Protein AF-A0A836BW45-F1 (afdb_monomer)

Foldseek 3Di:
DDDDQCDADPQQDGQLLVCLQVLPLVSNLVSVVVVHDLQGQGHQRDGSLLNNQLVQSQSSNLSSLLSPNDQCDAGNVRDTSLNNHPDPSSVVLSVCCNVVPNVSSVVSVVVSVVVVVVVVVVVVVVVVVVVVVVVVVVVVVVVVVVVVVVVVVVVVVVVVVVVVVVVVVVVVVVVVVVVVVVVVVVVVVVVVVVVVVVVVVVVVVVVVVVVVVVVD

Nearest PDB structures (foldseek):
  8glv-assembly1_AH  TM=9.677E-01  e=5.646E-15  Chlamydomonas reinhardtii
  6urq-assembly2_B  TM=8.094E-01  e=8.361E-07  Homo sapiens
  5hry-assembly1_A  TM=8.435E-01  e=2.037E-06  synthetic construct
  5hry-assembly4_G  TM=8.730E-01  e=3.973E-06  synthetic construct
  5y4f-assembly2_B  TM=8.049E-01  e=2.408E-06  Homo sapiens

Radius of gyration: 52.6 Å; Cα contacts (8 Å, |Δi|>4): 188; chains: 1; bounding box: 95×33×154 Å

Mean predicted aligned error: 13.88 Å

pLDDT: mean 86.91, std 10.2, range [39.28, 97.44]

Secondary structure (DSSP, 8-state):
----TT-B-TTS-BHHHHHHHHT-HHHHHHHHHTT--TT---GGG--HHHHHHHHT-HHHHHHHHHTT--SS-B-TTS-BHHHH--SHHHHHHHHHHHHHHHHHHHHHHHHHHHHHHHHHHHHHHHHHHHHHHHHHHHHHHHHHHHHHHHHHHHHHHHHHHHHHHHHHHHHHHHHHHHHHHHHHHHHHHHHHHHHHHHHHHHHHHHHHHHHHHH--

Sequence (216 aa):
MGADVHAATRSGDTALHWACYVGDSGLARLLLEAGANVDAVGELGNRPLHVAASRGHDQCVGLLLTHNAHTAFKNAYGNTALSLATSAKMQGWIKRVAEGGAGERSKLAAELAAVESEAEGKVAERRTKEEAEAKAKEERAAAARKKREEEDAEEDRIEEMERARLRAEEEERRRLEEERLRAEEEARRLAEEEAKRAAAEARRKKREAAKKKAGK

Structure (mmCIF, N/CA/C/O backbone):
data_AF-A0A836BW45-F1
#
_entry.id   AF-A0A836BW45-F1
#
loop_
_atom_site.group_PDB
_atom_site.i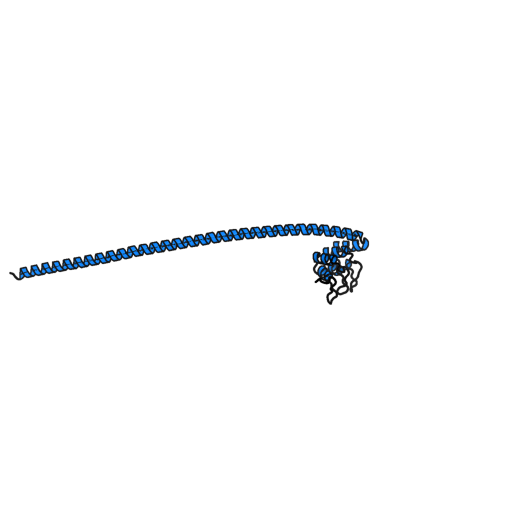d
_atom_site.type_symbol
_atom_site.label_atom_id
_atom_site.label_alt_id
_atom_site.label_comp_id
_atom_site.label_asym_id
_atom_site.label_entity_id
_atom_site.label_seq_id
_atom_site.pdbx_PDB_ins_code
_atom_site.Cartn_x
_atom_site.Cartn_y
_atom_site.Cartn_z
_atom_site.occupancy
_atom_site.B_iso_or_equiv
_atom_site.auth_seq_id
_atom_site.auth_comp_id
_atom_site.auth_asym_id
_atom_site.auth_atom_id
_atom_site.pdbx_PDB_model_num
ATOM 1 N N . MET A 1 1 ? -29.852 15.214 6.234 1.00 39.28 1 MET A N 1
ATOM 2 C CA . MET A 1 1 ? -30.752 14.150 6.728 1.00 39.28 1 MET A CA 1
ATOM 3 C C . MET A 1 1 ? -30.002 13.417 7.824 1.00 39.28 1 MET A C 1
ATOM 5 O O . MET A 1 1 ? -28.914 12.938 7.544 1.00 39.28 1 MET A O 1
ATOM 9 N N . GLY A 1 2 ? -30.498 13.434 9.061 1.00 53.09 2 GLY A N 1
ATOM 10 C CA . GLY A 1 2 ? -29.909 12.644 10.147 1.00 53.09 2 GLY A CA 1
ATOM 11 C C . GLY A 1 2 ? -30.438 11.216 10.071 1.00 53.09 2 GLY A C 1
ATOM 12 O O . GLY A 1 2 ? -31.645 11.036 9.926 1.00 53.09 2 GLY A O 1
ATOM 13 N N . ALA A 1 3 ? -29.551 10.223 10.100 1.00 67.56 3 ALA A N 1
ATOM 14 C CA . ALA A 1 3 ? -29.950 8.827 10.241 1.00 67.56 3 ALA A CA 1
ATOM 15 C C . ALA A 1 3 ? -30.408 8.576 11.686 1.00 67.56 3 ALA A C 1
ATOM 17 O O . ALA A 1 3 ? -29.774 9.061 12.622 1.00 67.56 3 ALA A O 1
ATOM 18 N N . ASP A 1 4 ? -31.503 7.838 11.862 1.00 78.00 4 ASP A N 1
ATOM 19 C CA . ASP A 1 4 ? -31.989 7.454 13.187 1.00 78.00 4 ASP A CA 1
ATOM 20 C C . ASP A 1 4 ? -31.057 6.397 13.799 1.00 78.00 4 ASP A C 1
ATOM 22 O O . ASP A 1 4 ? -30.967 5.266 13.317 1.00 78.00 4 ASP A O 1
ATOM 26 N N . VAL A 1 5 ? -30.356 6.771 14.870 1.00 76.25 5 VAL A N 1
ATOM 27 C CA . VAL A 1 5 ? -29.416 5.907 15.605 1.00 76.25 5 VAL A CA 1
ATOM 28 C C . VAL A 1 5 ? -30.105 4.748 16.330 1.00 76.25 5 VAL A C 1
ATOM 30 O O . VAL A 1 5 ? -29.450 3.779 16.717 1.00 76.25 5 VAL A O 1
ATOM 33 N N . HIS A 1 6 ? -31.426 4.827 16.498 1.00 78.62 6 HIS A N 1
ATOM 34 C CA . HIS A 1 6 ? -32.248 3.791 17.112 1.00 78.62 6 HIS A CA 1
ATOM 35 C C . HIS A 1 6 ? -32.946 2.892 16.092 1.00 78.62 6 HIS A C 1
ATOM 37 O O . HIS A 1 6 ? -33.679 1.988 16.497 1.00 78.62 6 HIS A O 1
ATOM 43 N N . ALA A 1 7 ? -32.705 3.095 14.793 1.00 81.56 7 ALA A N 1
ATOM 44 C CA . ALA A 1 7 ? -33.248 2.227 13.763 1.00 81.56 7 ALA A CA 1
ATOM 45 C C . ALA A 1 7 ? -32.841 0.767 14.027 1.00 81.56 7 ALA A C 1
ATOM 47 O O . ALA A 1 7 ? -31.658 0.441 14.184 1.00 81.56 7 ALA A O 1
ATOM 48 N N . ALA A 1 8 ? -33.844 -0.107 14.081 1.00 84.06 8 ALA A N 1
ATOM 49 C CA . ALA A 1 8 ? -33.683 -1.536 14.296 1.00 84.06 8 ALA A CA 1
ATOM 50 C C . ALA A 1 8 ? -34.036 -2.309 13.020 1.00 84.06 8 ALA A C 1
ATOM 52 O O . ALA A 1 8 ? -34.936 -1.931 12.265 1.00 84.06 8 ALA A O 1
ATOM 53 N N . THR A 1 9 ? -33.329 -3.409 12.777 1.00 81.31 9 THR A N 1
ATOM 54 C CA . THR A 1 9 ? -33.662 -4.364 11.718 1.00 81.31 9 THR A CA 1
ATOM 55 C C . THR A 1 9 ? -34.963 -5.105 12.047 1.00 81.31 9 THR A C 1
ATOM 57 O O . THR A 1 9 ? -35.497 -5.035 13.154 1.00 81.31 9 THR A O 1
ATOM 60 N N . ARG A 1 10 ? -35.468 -5.904 11.098 1.00 77.94 10 ARG A N 1
ATOM 61 C CA . ARG A 1 10 ? -36.642 -6.768 11.319 1.00 77.94 10 ARG A CA 1
ATOM 62 C C . ARG A 1 10 ? -36.440 -7.802 12.442 1.00 77.94 10 ARG A C 1
ATOM 64 O O . ARG A 1 10 ? -37.427 -8.270 12.997 1.00 77.94 10 ARG A O 1
ATOM 71 N N . SER A 1 11 ? -35.190 -8.145 12.764 1.00 78.69 11 SER A N 1
ATOM 72 C CA . SER A 1 11 ? -34.807 -9.010 13.892 1.00 78.69 11 SER A CA 1
ATOM 73 C C . SER A 1 11 ? -34.706 -8.263 15.232 1.00 78.69 11 SER A C 1
ATOM 75 O O . SER A 1 11 ? -34.580 -8.903 16.270 1.00 78.69 11 SER A O 1
ATOM 77 N N . GLY A 1 12 ? -34.801 -6.927 15.227 1.00 84.44 12 GLY A N 1
ATOM 78 C CA . GLY A 1 12 ? -34.666 -6.071 16.410 1.00 84.44 12 GLY A CA 1
ATOM 79 C C . GLY A 1 12 ? -33.252 -5.526 16.635 1.00 84.44 12 GLY A C 1
ATOM 80 O O . GLY A 1 12 ? -33.047 -4.714 17.535 1.00 84.44 12 GLY A O 1
ATOM 81 N N . ASP A 1 13 ? -32.271 -5.921 15.821 1.00 88.12 13 ASP A N 1
ATOM 82 C CA . ASP A 1 13 ? -30.883 -5.496 15.998 1.00 88.12 13 ASP A CA 1
ATOM 83 C C . ASP A 1 13 ? -30.681 -4.050 15.546 1.00 88.12 13 ASP A C 1
ATOM 85 O O . ASP A 1 13 ? -31.025 -3.656 14.433 1.00 88.12 13 ASP A O 1
ATOM 89 N N . THR A 1 14 ? -30.080 -3.248 16.415 1.00 91.88 14 THR A N 1
ATOM 90 C CA . THR A 1 14 ? -29.705 -1.858 16.123 1.00 91.88 14 THR A CA 1
ATOM 91 C C . THR A 1 14 ? -28.305 -1.772 15.518 1.00 91.88 14 THR A C 1
ATOM 93 O O . THR A 1 14 ? -27.524 -2.725 15.579 1.00 91.88 14 THR A O 1
ATOM 96 N N . ALA A 1 15 ? -27.926 -0.599 15.003 1.00 88.81 15 ALA A N 1
ATOM 97 C CA . ALA A 1 15 ? -26.550 -0.341 14.564 1.00 88.81 15 ALA A CA 1
ATOM 98 C C . ALA A 1 15 ? -25.507 -0.685 15.651 1.00 88.81 15 ALA A C 1
ATOM 100 O O . ALA A 1 15 ? -24.429 -1.190 15.341 1.00 88.81 15 ALA A O 1
ATOM 101 N N . LEU A 1 16 ? -25.855 -0.498 16.932 1.00 92.38 16 LEU A N 1
ATOM 102 C CA . LEU A 1 16 ? -24.981 -0.833 18.057 1.00 92.38 16 LEU A CA 1
ATOM 103 C C . LEU A 1 16 ? -24.779 -2.351 18.223 1.00 92.38 16 LEU A C 1
ATOM 105 O O . LEU A 1 16 ? -23.681 -2.779 18.578 1.00 92.38 16 LEU A O 1
ATOM 109 N N . HIS A 1 17 ? -25.786 -3.175 17.911 1.00 92.06 17 HIS A N 1
ATOM 110 C CA . HIS A 1 17 ? -25.625 -4.634 17.877 1.00 92.06 17 HIS A CA 1
ATOM 111 C C . HIS A 1 17 ? -24.628 -5.049 16.798 1.00 92.06 17 HIS A C 1
ATOM 113 O O . HIS A 1 17 ? -23.740 -5.855 17.065 1.00 92.06 17 HIS A O 1
ATOM 119 N N . TRP A 1 18 ? -24.729 -4.459 15.605 1.00 90.00 18 TRP A N 1
ATOM 120 C CA . TRP A 1 18 ? -23.813 -4.733 14.498 1.00 90.00 18 TRP A CA 1
ATOM 121 C C . TRP A 1 18 ? -22.382 -4.284 14.795 1.00 90.00 18 TRP A C 1
ATOM 123 O O . TRP A 1 18 ? -21.450 -5.053 14.562 1.00 90.00 18 TRP A O 1
ATOM 133 N N . ALA A 1 19 ? -22.197 -3.102 15.387 1.00 90.44 19 ALA A N 1
ATOM 134 C CA . ALA A 1 19 ? -20.880 -2.641 15.828 1.00 90.44 19 ALA A CA 1
ATOM 135 C C . ALA A 1 19 ? -20.248 -3.631 16.826 1.00 90.44 19 ALA A C 1
ATOM 137 O O . ALA A 1 19 ? -19.106 -4.058 16.652 1.00 90.44 19 ALA A O 1
ATOM 138 N N . CYS A 1 20 ? -21.033 -4.098 17.803 1.00 92.94 20 CYS A N 1
ATOM 139 C CA . CYS A 1 20 ? -20.608 -5.107 18.775 1.00 92.94 20 CYS A CA 1
ATOM 140 C C . CYS A 1 20 ? -20.425 -6.505 18.172 1.00 92.94 20 CYS A C 1
ATOM 142 O O . CYS A 1 20 ? -19.676 -7.308 18.716 1.00 92.94 20 CYS A O 1
ATOM 144 N N . TYR A 1 21 ? -21.104 -6.827 17.073 1.00 90.81 21 TYR A N 1
ATOM 145 C CA . TYR A 1 21 ? -20.964 -8.098 16.366 1.00 90.81 21 TYR A CA 1
ATOM 146 C C . TYR A 1 21 ? -19.644 -8.168 15.589 1.00 90.81 21 TYR A C 1
ATOM 148 O O . TYR A 1 21 ? -18.952 -9.193 15.604 1.00 90.81 21 TYR A O 1
ATOM 156 N N . VAL A 1 22 ? -19.292 -7.072 14.914 1.00 89.62 22 VAL A N 1
ATOM 157 C CA . VAL A 1 22 ? -18.047 -6.945 14.145 1.00 89.62 22 VAL A CA 1
ATOM 158 C C . VAL A 1 22 ? -16.847 -6.723 15.071 1.00 89.62 22 VAL A C 1
ATOM 160 O O . VAL A 1 22 ? -15.768 -7.233 14.784 1.00 89.62 22 VAL A O 1
ATOM 163 N N . GLY A 1 23 ? -17.050 -6.047 16.205 1.00 88.38 23 GLY A N 1
ATOM 164 C CA . GLY A 1 23 ? -15.983 -5.658 17.133 1.00 88.38 23 GLY A CA 1
ATOM 165 C C . GLY A 1 23 ? -15.409 -4.271 16.848 1.00 88.38 23 GLY A C 1
ATOM 166 O O . GLY A 1 23 ? -14.302 -3.964 17.286 1.00 88.38 23 GLY A O 1
ATOM 167 N N . ASP A 1 24 ? -16.143 -3.437 16.110 1.00 88.19 24 ASP A N 1
ATOM 168 C CA . ASP A 1 24 ? -15.738 -2.069 15.797 1.00 88.19 24 ASP A CA 1
ATOM 169 C C . ASP A 1 24 ? -16.041 -1.146 16.986 1.00 88.19 24 ASP A C 1
ATOM 171 O O . ASP A 1 24 ? -17.142 -0.606 17.133 1.00 88.19 24 ASP A O 1
ATOM 175 N N . SER A 1 25 ? -15.048 -0.987 17.863 1.00 89.31 25 SER A N 1
ATOM 176 C CA . SER A 1 25 ? -15.146 -0.128 19.044 1.00 89.31 25 SER A CA 1
ATOM 177 C C . SER A 1 25 ? -15.273 1.357 18.692 1.00 89.31 25 SER A C 1
ATOM 179 O O . SER A 1 25 ? -15.907 2.096 19.442 1.00 89.31 25 SER A O 1
ATOM 181 N N . GLY A 1 26 ? -14.731 1.797 17.551 1.00 88.50 26 GLY A N 1
ATOM 182 C CA . GLY A 1 26 ? -14.847 3.182 17.092 1.00 88.50 26 GLY A CA 1
ATOM 183 C C . GLY A 1 26 ? -16.279 3.518 16.683 1.00 88.50 26 GLY A C 1
ATOM 184 O O . GLY A 1 26 ? -16.844 4.512 17.143 1.00 88.50 26 GLY A O 1
ATOM 185 N N . LEU A 1 27 ? -16.904 2.642 15.892 1.00 87.88 27 LEU A N 1
ATOM 186 C CA . LEU A 1 27 ? -18.312 2.782 15.526 1.00 87.88 27 LEU A CA 1
ATOM 187 C C . LEU A 1 27 ? -19.230 2.654 16.749 1.00 87.88 27 LEU A C 1
ATOM 189 O O . LEU A 1 27 ? -20.161 3.443 16.897 1.00 87.88 27 LEU A O 1
ATOM 193 N N . ALA A 1 28 ? -18.966 1.699 17.648 1.00 91.50 28 ALA A N 1
ATOM 194 C CA . ALA A 1 28 ? -19.746 1.537 18.875 1.00 91.50 28 ALA A CA 1
ATOM 195 C C . ALA A 1 28 ? -19.704 2.800 19.751 1.00 91.50 28 ALA A C 1
ATOM 197 O O . ALA A 1 28 ? -20.750 3.248 20.219 1.00 91.50 28 ALA A O 1
ATOM 198 N N . ARG A 1 29 ? -18.523 3.410 19.920 1.00 90.88 29 ARG A N 1
ATOM 199 C CA . ARG A 1 29 ? -18.349 4.681 20.636 1.00 90.88 29 ARG A CA 1
ATOM 200 C C . ARG A 1 29 ? -19.155 5.804 19.992 1.00 90.88 29 ARG A C 1
ATOM 202 O O . ARG A 1 29 ? -19.944 6.439 20.682 1.00 90.88 29 ARG A O 1
ATOM 209 N N . LEU A 1 30 ? -19.015 6.004 18.681 1.00 90.12 30 LEU A N 1
ATOM 210 C CA . LEU A 1 30 ? -19.732 7.061 17.962 1.00 90.12 30 LEU A CA 1
ATOM 211 C C . LEU A 1 30 ? -21.251 6.911 18.106 1.00 90.12 30 LEU A C 1
ATOM 213 O O . LEU A 1 30 ? -21.959 7.893 18.315 1.00 90.12 30 LEU A O 1
ATOM 217 N N . LEU A 1 31 ? -21.758 5.677 18.040 1.00 90.69 31 LEU A N 1
ATOM 218 C CA . LEU A 1 31 ? -23.177 5.393 18.246 1.00 90.69 31 LEU A CA 1
ATOM 219 C C . LEU A 1 31 ? -23.620 5.713 19.679 1.00 90.69 31 LEU A C 1
ATOM 221 O O . LEU A 1 31 ? -24.670 6.324 19.867 1.00 90.69 31 LEU A O 1
ATOM 225 N N . LEU A 1 32 ? -22.832 5.331 20.686 1.00 91.44 32 LEU A N 1
ATOM 226 C CA . LEU A 1 32 ? -23.126 5.620 22.093 1.00 91.44 32 LEU A CA 1
ATOM 227 C C . LEU A 1 32 ? -23.082 7.126 22.397 1.00 91.44 32 LEU A C 1
ATOM 229 O O . LEU A 1 32 ? -23.951 7.630 23.106 1.00 91.44 32 LEU A O 1
ATOM 233 N N . GLU A 1 33 ? -22.122 7.855 21.829 1.00 90.31 33 GLU A N 1
ATOM 234 C CA . GLU A 1 33 ? -22.020 9.319 21.922 1.00 90.31 33 GLU A CA 1
ATOM 235 C C . GLU A 1 33 ? -23.181 10.023 21.211 1.00 90.31 33 GLU A C 1
ATOM 237 O O . GLU A 1 33 ? -23.690 11.030 21.700 1.00 90.31 33 GLU A O 1
ATOM 242 N N . ALA A 1 34 ? -23.667 9.452 20.106 1.00 88.81 34 ALA A N 1
ATOM 243 C CA . ALA A 1 34 ? -24.872 9.908 19.418 1.00 88.81 34 ALA A CA 1
ATOM 244 C C . ALA A 1 34 ? -26.177 9.555 20.164 1.00 88.81 34 ALA A C 1
ATOM 246 O O . ALA A 1 34 ? -27.265 9.844 19.668 1.00 88.81 34 ALA A O 1
ATOM 247 N N . GLY A 1 35 ? -26.085 8.947 21.352 1.00 87.75 35 GLY A N 1
ATOM 248 C CA . GLY A 1 35 ? -27.224 8.641 22.213 1.00 87.75 35 GLY A CA 1
ATOM 249 C C . GLY A 1 35 ? -27.893 7.299 21.928 1.00 87.75 35 GLY A C 1
ATOM 250 O O . GLY A 1 35 ? -29.014 7.086 22.384 1.00 87.75 35 GLY A O 1
ATOM 251 N N . ALA A 1 36 ? -27.244 6.383 21.199 1.00 90.50 36 ALA A N 1
ATOM 252 C CA . ALA A 1 36 ? -27.791 5.052 20.960 1.00 90.50 36 ALA A CA 1
ATOM 253 C C . ALA A 1 36 ? -28.131 4.339 22.278 1.00 90.50 36 ALA A C 1
ATOM 255 O O . ALA A 1 36 ? -27.410 4.417 23.274 1.00 90.50 36 ALA A O 1
ATOM 256 N N . ASN A 1 37 ? -29.234 3.590 22.269 1.00 91.81 37 ASN A N 1
ATOM 257 C CA . ASN A 1 37 ? -29.660 2.830 23.436 1.00 91.81 37 ASN A CA 1
ATOM 258 C C . ASN A 1 37 ? -28.685 1.666 23.680 1.00 91.81 37 ASN A C 1
ATOM 260 O O . ASN A 1 37 ? -28.732 0.652 22.978 1.00 91.81 37 ASN A O 1
ATOM 264 N N . VAL A 1 38 ? -27.837 1.816 24.700 1.00 93.44 38 VAL A N 1
ATOM 265 C CA . VAL A 1 38 ? -26.852 0.818 25.155 1.00 93.44 38 VAL A CA 1
ATOM 266 C C . VAL A 1 38 ? -27.490 -0.533 25.502 1.00 93.44 38 VAL A C 1
ATOM 268 O O . VAL A 1 38 ? -26.870 -1.590 25.388 1.00 93.44 38 VAL A O 1
ATOM 271 N N . ASP A 1 39 ? -28.764 -0.488 25.877 1.00 93.06 39 ASP A N 1
ATOM 272 C CA . ASP A 1 39 ? -29.574 -1.588 26.370 1.00 93.06 39 ASP A CA 1
ATOM 273 C C . ASP A 1 39 ? -30.701 -1.958 25.397 1.00 93.06 39 ASP A C 1
ATOM 275 O O . ASP A 1 39 ? -31.734 -2.511 25.793 1.00 93.06 39 ASP A O 1
ATOM 279 N N . ALA A 1 40 ? -30.505 -1.656 24.111 1.00 92.31 40 ALA A N 1
ATOM 280 C CA . ALA A 1 40 ? -31.394 -2.099 23.051 1.00 92.31 40 ALA A CA 1
ATOM 281 C C . ALA A 1 40 ? -31.538 -3.628 23.078 1.00 92.31 40 ALA A C 1
ATOM 283 O O . ALA A 1 40 ? -30.566 -4.355 23.277 1.00 92.31 40 ALA A O 1
ATOM 284 N N . VAL A 1 41 ? -32.763 -4.107 22.882 1.00 92.94 41 VAL A N 1
ATOM 285 C CA . VAL A 1 41 ? -33.069 -5.537 22.829 1.00 92.94 41 VAL A CA 1
ATOM 286 C C . VAL A 1 41 ? -33.122 -5.948 21.364 1.00 92.94 41 VAL A C 1
ATOM 288 O O . VAL A 1 41 ? -34.020 -5.519 20.646 1.00 92.94 41 VAL A O 1
ATOM 291 N N . GLY A 1 42 ? -32.140 -6.734 20.942 1.00 88.88 42 GLY A N 1
ATOM 292 C CA . GLY A 1 42 ? -32.036 -7.316 19.612 1.00 88.88 42 GLY A CA 1
ATOM 293 C C . GLY A 1 42 ? -32.604 -8.727 19.536 1.00 88.88 42 GLY A C 1
ATOM 294 O O . GLY A 1 42 ? -33.450 -9.143 20.342 1.00 88.88 42 GLY A O 1
ATOM 295 N N . GLU A 1 43 ? -32.113 -9.484 18.560 1.00 89.00 43 GLU A N 1
ATOM 296 C CA . GLU A 1 43 ? -32.615 -10.826 18.287 1.00 89.00 43 GLU A CA 1
ATOM 297 C C . GLU A 1 43 ? -32.428 -11.754 19.502 1.00 89.00 43 GLU A C 1
ATOM 299 O O . GLU A 1 43 ? -31.394 -11.737 20.180 1.00 89.00 43 GLU A O 1
ATOM 304 N N . LEU A 1 44 ? -33.435 -12.586 19.797 1.00 88.88 44 LEU A N 1
ATOM 305 C CA . LEU A 1 44 ? -33.414 -13.561 20.904 1.00 88.88 44 LEU A CA 1
ATOM 306 C C . LEU A 1 44 ? -33.203 -12.919 22.289 1.00 88.88 44 LEU A C 1
ATOM 308 O O . LEU A 1 44 ? -32.671 -13.541 23.213 1.00 88.88 44 LEU A O 1
ATOM 312 N N . GLY A 1 45 ? -33.603 -11.655 22.451 1.00 90.38 45 GLY A N 1
ATOM 313 C CA . GLY A 1 45 ? -33.423 -10.924 23.703 1.00 90.38 45 GLY A CA 1
ATOM 314 C C . GLY A 1 45 ? -31.960 -10.594 24.005 1.00 90.38 45 GLY A C 1
ATOM 315 O O . GLY A 1 45 ? -31.633 -10.236 25.140 1.00 90.38 45 GLY A O 1
ATOM 316 N N . ASN A 1 46 ? -31.068 -10.743 23.022 1.00 92.50 46 ASN A N 1
ATOM 317 C CA . ASN A 1 46 ? -29.693 -10.305 23.169 1.00 92.50 46 ASN A CA 1
ATOM 318 C C . ASN A 1 46 ? -29.647 -8.782 23.246 1.00 92.50 46 ASN A C 1
ATOM 320 O O . ASN A 1 46 ? -30.499 -8.071 22.730 1.00 92.50 46 ASN A O 1
ATOM 324 N N . ARG A 1 47 ? -28.632 -8.292 23.940 1.00 94.62 47 ARG A N 1
ATOM 325 C CA . ARG A 1 47 ? -28.316 -6.866 24.052 1.00 94.62 47 ARG A CA 1
ATOM 326 C C . ARG A 1 47 ? -26.919 -6.675 23.481 1.00 94.62 47 ARG A C 1
ATOM 328 O O . ARG A 1 47 ? -26.179 -7.667 23.443 1.00 94.62 47 ARG A O 1
ATOM 335 N N . PRO A 1 48 ? -26.496 -5.451 23.134 1.00 94.62 48 PRO A N 1
ATOM 336 C CA . PRO A 1 48 ? -25.148 -5.211 22.628 1.00 94.62 48 PRO A CA 1
ATOM 337 C C . PRO A 1 48 ? -24.062 -5.836 23.517 1.00 94.62 48 PRO A C 1
ATOM 339 O O . PRO A 1 48 ? -23.125 -6.452 23.012 1.00 94.62 48 PRO A O 1
ATOM 342 N N . LEU A 1 49 ? -24.256 -5.804 24.844 1.00 95.06 49 LEU A N 1
ATOM 343 C CA . LEU A 1 49 ? -23.334 -6.402 25.813 1.00 95.06 49 LEU A CA 1
ATOM 344 C C . LEU A 1 49 ? -23.246 -7.934 25.708 1.00 95.06 49 LEU A C 1
ATOM 346 O O . LEU A 1 49 ? -22.156 -8.483 25.829 1.00 95.06 49 LEU A O 1
ATOM 350 N N . HIS A 1 50 ? -24.355 -8.632 25.433 1.00 95.31 50 HIS A N 1
ATOM 351 C CA . HIS A 1 50 ? -24.348 -10.082 25.191 1.00 95.31 50 HIS A CA 1
ATOM 352 C C . HIS A 1 50 ? -23.569 -10.428 23.919 1.00 95.31 50 HIS A C 1
ATOM 354 O O . HIS A 1 50 ? -22.753 -11.351 23.921 1.00 95.31 50 HIS A O 1
ATOM 360 N N . VAL A 1 51 ? -23.804 -9.665 22.845 1.00 93.31 51 VAL A N 1
ATOM 361 C CA . VAL A 1 51 ? -23.152 -9.872 21.547 1.00 93.31 51 VAL A CA 1
ATOM 362 C C . VAL A 1 51 ? -21.645 -9.661 21.675 1.00 93.31 51 VAL A C 1
ATOM 364 O O . VAL A 1 51 ? -20.878 -10.566 21.343 1.00 93.31 51 VAL A O 1
ATOM 367 N N . ALA A 1 52 ? -21.224 -8.523 22.235 1.00 94.12 52 ALA A N 1
ATOM 368 C CA . ALA A 1 52 ? -19.813 -8.208 22.447 1.00 94.12 52 ALA A CA 1
ATOM 369 C C . ALA A 1 52 ? -19.124 -9.244 23.351 1.00 94.12 52 ALA A C 1
ATOM 371 O O . ALA A 1 52 ? -18.010 -9.677 23.049 1.00 94.12 52 ALA A O 1
ATOM 372 N N . ALA A 1 53 ? -19.804 -9.690 24.417 1.00 94.06 53 ALA A N 1
ATOM 373 C CA . ALA A 1 53 ? -19.249 -10.667 25.345 1.00 94.06 53 ALA A CA 1
ATOM 374 C C . ALA A 1 53 ? -19.031 -12.040 24.699 1.00 94.06 53 ALA A C 1
ATOM 376 O O . ALA A 1 53 ? -17.929 -12.581 24.777 1.00 94.06 53 ALA A O 1
ATOM 377 N N . SER A 1 54 ? -20.042 -12.551 23.987 1.00 93.44 54 SER A N 1
ATOM 378 C CA . SER A 1 54 ? -19.979 -13.854 23.306 1.00 93.44 54 SER A CA 1
ATOM 379 C C . SER A 1 54 ? -18.887 -13.941 22.239 1.00 93.44 54 SER A C 1
ATOM 381 O O . SER A 1 54 ? -18.376 -15.021 21.953 1.00 93.44 54 SER A O 1
ATOM 383 N N . ARG A 1 55 ? -18.519 -12.798 21.650 1.00 91.69 55 ARG A N 1
ATOM 384 C CA . ARG A 1 55 ? -17.516 -12.701 20.585 1.00 91.69 55 ARG A CA 1
ATOM 385 C C . ARG A 1 55 ? -16.117 -12.359 21.078 1.00 91.69 55 ARG A C 1
ATOM 387 O O . ARG A 1 55 ? -15.182 -12.407 20.287 1.00 91.69 55 ARG A O 1
ATOM 394 N N . GLY A 1 56 ? -15.957 -12.048 22.364 1.00 90.81 56 GLY A N 1
ATOM 395 C CA . GLY A 1 56 ? -14.660 -11.688 22.937 1.00 90.81 56 GLY A CA 1
ATOM 396 C C . GLY A 1 56 ? -14.173 -10.287 22.579 1.00 90.81 56 GLY A C 1
ATOM 397 O O . GLY A 1 56 ? -12.975 -10.023 22.629 1.00 90.81 56 GLY A O 1
ATOM 398 N N . HIS A 1 57 ? -15.082 -9.377 22.230 1.00 92.25 57 HIS A N 1
ATOM 399 C CA . HIS A 1 57 ? -14.724 -8.005 21.878 1.00 92.25 57 HIS A CA 1
ATOM 400 C C . HIS A 1 57 ? -14.565 -7.155 23.136 1.00 92.25 57 HIS A C 1
ATOM 402 O O . HIS A 1 57 ? -15.449 -6.373 23.488 1.00 92.25 57 HIS A O 1
ATOM 408 N N . ASP A 1 58 ? -13.427 -7.319 23.818 1.00 90.75 58 ASP A N 1
ATOM 409 C CA . ASP A 1 58 ? -13.121 -6.664 25.096 1.00 90.75 58 ASP A CA 1
ATOM 410 C C . ASP A 1 58 ? -13.377 -5.147 25.044 1.00 90.75 58 ASP A C 1
ATOM 412 O O . ASP A 1 58 ? -14.081 -4.618 25.899 1.00 90.75 58 ASP A O 1
ATOM 416 N N . GLN A 1 59 ? -12.871 -4.446 24.022 1.00 90.19 59 GLN A N 1
ATOM 417 C CA . GLN A 1 59 ? -13.027 -2.988 23.887 1.00 90.19 59 GLN A CA 1
ATOM 418 C C . GLN A 1 59 ? -14.500 -2.567 23.786 1.00 90.19 59 GLN A C 1
ATOM 420 O O . GLN A 1 59 ? -14.924 -1.633 24.461 1.00 90.19 59 GLN A O 1
ATOM 425 N N . CYS A 1 60 ? -15.305 -3.299 23.008 1.00 92.62 60 CYS A N 1
ATOM 426 C CA . CYS A 1 60 ? -16.743 -3.046 22.907 1.00 92.62 60 CYS A CA 1
ATOM 427 C C . CYS A 1 60 ? -17.448 -3.295 24.247 1.00 92.62 60 CYS A C 1
ATOM 429 O O . CYS A 1 60 ? -18.279 -2.490 24.655 1.00 92.62 60 CYS A O 1
ATOM 431 N N . VAL A 1 61 ? -17.096 -4.367 24.968 1.00 94.19 61 VAL A N 1
ATOM 432 C CA . VAL A 1 61 ? -17.640 -4.617 26.314 1.00 94.19 61 VAL A CA 1
ATOM 433 C C . VAL A 1 61 ? -17.273 -3.486 27.267 1.00 94.19 61 VAL A C 1
ATOM 435 O O . VAL A 1 61 ? -18.139 -2.993 27.984 1.00 94.19 61 VAL A O 1
A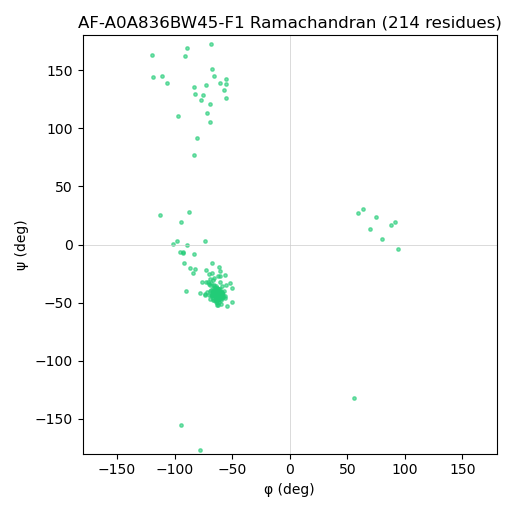TOM 438 N N . GLY A 1 62 ? -16.018 -3.042 27.245 1.00 92.38 62 GLY A N 1
ATOM 439 C CA . GLY A 1 62 ? -15.554 -1.909 28.029 1.00 92.38 62 GLY A CA 1
ATOM 440 C C . GLY A 1 62 ? -16.393 -0.654 27.784 1.00 92.38 62 GLY A C 1
ATOM 441 O O . GLY A 1 62 ? -16.940 -0.099 28.732 1.00 92.38 62 GLY A O 1
ATOM 442 N N . LEU A 1 63 ? -16.559 -0.265 26.517 1.00 93.00 63 LEU A N 1
ATOM 443 C CA . LEU A 1 63 ? -17.357 0.898 26.113 1.00 93.00 63 LEU A CA 1
ATOM 444 C C . LEU A 1 63 ? -18.824 0.792 26.536 1.00 93.00 63 LEU A C 1
ATOM 446 O O . LEU A 1 63 ? -19.406 1.736 27.058 1.00 93.00 63 LEU A O 1
ATOM 450 N N . LEU A 1 64 ? -19.445 -0.368 26.350 1.00 94.19 64 LEU A N 1
ATOM 451 C CA . LEU A 1 64 ? -20.829 -0.560 26.773 1.00 94.19 64 LEU A CA 1
ATOM 452 C C . LEU A 1 64 ? -20.964 -0.399 28.293 1.00 94.19 64 LEU A C 1
ATOM 454 O O . LEU A 1 64 ? -21.868 0.285 28.772 1.00 94.19 64 LEU A O 1
ATOM 458 N N . LEU A 1 65 ? -20.043 -0.983 29.063 1.00 93.31 65 LEU A N 1
ATOM 459 C CA . LEU A 1 65 ? -20.045 -0.875 30.521 1.00 93.31 65 LEU A CA 1
ATOM 460 C C . LEU A 1 65 ? -19.832 0.566 31.003 1.00 93.31 65 LEU A C 1
ATOM 462 O O . LEU A 1 65 ? -20.47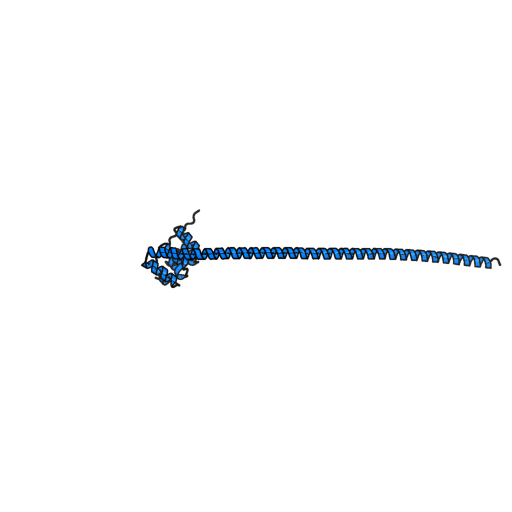7 0.971 31.971 1.00 93.31 65 LEU A O 1
ATOM 466 N N . THR A 1 66 ? -18.968 1.350 30.351 1.00 92.81 66 THR A N 1
ATOM 467 C CA . THR A 1 66 ? -18.754 2.765 30.706 1.00 92.81 66 THR A CA 1
ATOM 468 C C . THR A 1 66 ? -19.968 3.630 30.379 1.00 92.81 66 THR A C 1
ATOM 470 O O . THR A 1 66 ? -20.256 4.561 31.126 1.00 92.81 66 THR A O 1
ATOM 473 N N . HIS A 1 67 ? -20.741 3.265 29.353 1.00 92.62 67 HIS A N 1
ATOM 474 C CA . HIS A 1 67 ? -22.020 3.886 28.992 1.00 92.62 67 HIS A CA 1
ATOM 475 C C . HIS A 1 67 ? -23.233 3.279 29.725 1.00 92.62 67 HIS A C 1
ATOM 477 O O . HIS A 1 67 ? -24.359 3.337 29.238 1.00 92.62 67 HIS A O 1
ATOM 483 N N . ASN A 1 68 ? -23.022 2.732 30.926 1.00 90.69 68 ASN A N 1
ATOM 484 C CA . ASN A 1 68 ? -24.066 2.208 31.812 1.00 90.69 68 ASN A CA 1
ATOM 485 C C . ASN A 1 68 ? -24.862 1.007 31.258 1.00 90.69 68 ASN A C 1
ATOM 487 O O . ASN A 1 68 ? -26.018 0.824 31.642 1.00 90.69 68 ASN A O 1
ATOM 491 N N . ALA A 1 69 ? -24.257 0.149 30.430 1.00 91.50 69 ALA A N 1
ATOM 492 C CA . ALA A 1 69 ? -24.880 -1.122 30.060 1.00 91.50 69 ALA A CA 1
ATOM 493 C C . ALA A 1 69 ? -25.203 -1.970 31.296 1.00 91.50 69 ALA A C 1
ATOM 495 O O . ALA A 1 69 ? -24.355 -2.192 32.170 1.00 91.50 69 ALA A O 1
ATOM 496 N N . HIS A 1 70 ? -26.415 -2.512 31.342 1.00 91.19 70 HIS A N 1
ATOM 497 C CA . HIS A 1 70 ? -26.822 -3.397 32.424 1.00 91.19 70 HIS A CA 1
ATOM 498 C C . HIS A 1 70 ? -26.224 -4.800 32.254 1.00 91.19 70 HIS A C 1
ATOM 500 O O . HIS A 1 70 ? -26.436 -5.494 31.260 1.00 91.19 70 HIS A O 1
ATOM 506 N N . THR A 1 71 ? -25.518 -5.259 33.283 1.00 91.19 71 THR A N 1
ATOM 507 C CA . THR A 1 71 ? -24.790 -6.539 33.282 1.00 91.19 71 THR A CA 1
ATOM 508 C C . THR A 1 71 ? -25.641 -7.740 33.696 1.00 91.19 71 THR A C 1
ATOM 510 O O . THR A 1 71 ? -25.289 -8.882 33.398 1.00 91.19 71 THR A O 1
ATOM 513 N N . ALA A 1 72 ? -26.756 -7.492 34.388 1.00 91.19 72 ALA A N 1
ATOM 514 C CA . ALA A 1 72 ? -27.583 -8.523 35.013 1.00 91.19 72 ALA A CA 1
ATOM 515 C C . ALA A 1 72 ? -28.730 -9.037 34.128 1.00 91.19 72 ALA A C 1
ATOM 517 O O . ALA A 1 72 ? -29.413 -9.991 34.507 1.00 91.19 72 ALA A O 1
ATOM 518 N N . PHE A 1 73 ? -28.971 -8.417 32.968 1.00 91.88 73 PHE A N 1
ATOM 519 C CA . PHE A 1 73 ? -30.026 -8.876 32.072 1.00 91.88 73 PHE A CA 1
ATOM 520 C C . PHE A 1 73 ? -29.711 -10.254 31.503 1.00 91.88 73 PHE A C 1
ATOM 522 O O . PHE A 1 73 ? -28.557 -10.587 31.242 1.00 91.88 73 PHE A O 1
ATOM 529 N N . LYS A 1 74 ? -30.771 -11.039 31.312 1.00 94.00 74 LYS A N 1
ATOM 530 C CA . LYS A 1 74 ? -30.719 -12.355 30.685 1.00 94.00 74 LYS A CA 1
ATOM 531 C C . LYS A 1 74 ? -31.322 -12.269 29.291 1.00 94.00 74 LYS A C 1
ATOM 533 O O . LYS A 1 74 ? -32.345 -11.606 29.114 1.00 94.00 74 LYS A O 1
ATOM 538 N N . ASN A 1 75 ? -30.705 -12.944 28.329 1.00 92.81 75 ASN A N 1
ATOM 539 C CA . ASN A 1 75 ? -31.306 -13.158 27.014 1.00 92.81 75 ASN A CA 1
ATOM 540 C C . ASN A 1 75 ? -32.366 -14.280 27.056 1.00 92.81 75 ASN A C 1
ATOM 542 O O . ASN A 1 75 ? -32.634 -14.856 28.115 1.00 92.81 75 ASN A O 1
ATOM 546 N N . ALA A 1 76 ? -32.958 -14.626 25.907 1.00 92.31 76 ALA A N 1
ATOM 547 C CA . ALA A 1 76 ? -33.981 -15.676 25.816 1.00 92.31 76 ALA A CA 1
ATOM 548 C C . ALA A 1 76 ? -33.487 -17.072 26.248 1.00 92.31 76 ALA A C 1
ATOM 550 O O . ALA A 1 76 ? -34.296 -17.926 26.600 1.00 92.31 76 ALA A O 1
ATOM 551 N N . TYR A 1 77 ? -32.170 -17.296 26.271 1.00 90.88 77 TYR A N 1
ATOM 552 C CA . TYR A 1 77 ? -31.549 -18.538 26.740 1.00 90.88 77 TYR A CA 1
ATOM 553 C C . TYR A 1 77 ? -31.246 -18.535 28.246 1.00 90.88 77 TYR A C 1
ATOM 555 O O . TYR A 1 77 ? -30.714 -19.509 28.767 1.00 90.88 77 TYR A O 1
ATOM 563 N N . GLY A 1 78 ? -31.556 -17.447 28.958 1.00 92.62 78 GLY A N 1
ATOM 564 C CA . GLY A 1 78 ? -31.245 -17.295 30.379 1.00 92.62 78 GLY A CA 1
ATOM 565 C C . GLY A 1 78 ? -29.794 -16.894 30.669 1.00 92.62 78 GLY A C 1
ATOM 566 O O . GLY A 1 78 ? -29.423 -16.786 31.840 1.00 92.62 78 GLY A O 1
ATOM 567 N N . ASN A 1 79 ? -28.995 -16.639 29.631 1.00 93.50 79 ASN A N 1
ATOM 568 C CA . ASN A 1 79 ? -27.589 -16.274 29.746 1.00 93.50 79 ASN A CA 1
ATOM 569 C C . ASN A 1 79 ? -27.447 -14.774 30.011 1.00 93.50 79 ASN A C 1
ATOM 571 O O . ASN A 1 79 ? -28.095 -13.962 29.353 1.00 93.50 79 ASN A O 1
ATOM 575 N N . THR A 1 80 ? -26.577 -14.415 30.953 1.00 94.56 80 THR A N 1
ATOM 576 C CA . THR A 1 80 ? -26.122 -13.033 31.162 1.00 94.56 80 THR A CA 1
ATOM 577 C C . THR A 1 80 ? -24.871 -12.761 30.336 1.00 94.56 80 THR A C 1
ATOM 579 O O . THR A 1 80 ? -24.158 -13.691 29.949 1.00 94.56 80 THR A O 1
ATOM 582 N N . ALA A 1 81 ? -24.527 -11.491 30.122 1.00 91.12 81 ALA A N 1
ATOM 583 C CA . ALA A 1 81 ? -23.272 -11.137 29.457 1.00 91.12 81 ALA A CA 1
ATOM 584 C C . ALA A 1 81 ? -22.040 -11.756 30.146 1.00 91.12 81 ALA A C 1
ATOM 586 O O . ALA A 1 81 ? -21.120 -12.198 29.466 1.00 91.12 81 ALA A O 1
ATOM 587 N N . LEU A 1 82 ? -22.053 -11.875 31.482 1.00 93.19 82 LEU A N 1
ATOM 588 C CA . LEU A 1 82 ? -20.978 -12.531 32.231 1.00 93.19 82 LEU A CA 1
ATOM 589 C C . LEU A 1 82 ? -20.839 -14.018 31.874 1.00 93.19 82 LEU A C 1
ATOM 591 O O . LEU A 1 82 ? -19.722 -14.503 31.733 1.00 93.19 82 LEU A O 1
ATOM 595 N N . SER A 1 83 ? -21.954 -14.736 31.704 1.00 93.62 83 SER A N 1
ATOM 596 C CA . SER A 1 83 ? -21.928 -16.158 31.321 1.00 93.62 83 SER A CA 1
ATOM 597 C C . SER A 1 83 ? -21.403 -16.396 29.903 1.00 93.62 83 SER A C 1
ATOM 599 O O . SER A 1 83 ? -20.889 -17.470 29.612 1.00 93.62 83 SER A O 1
ATOM 601 N N . LEU A 1 84 ? -21.512 -15.387 29.033 1.00 92.31 84 LEU A N 1
ATOM 602 C CA . LEU A 1 84 ? -21.033 -15.429 27.651 1.00 92.31 84 LEU A CA 1
ATOM 603 C C . LEU A 1 84 ? -19.606 -14.885 27.500 1.00 92.31 84 LEU A C 1
ATOM 605 O O . LEU A 1 84 ? -19.050 -14.953 26.409 1.00 92.31 84 LEU A O 1
ATOM 609 N N . ALA A 1 85 ? -19.021 -14.328 28.561 1.00 92.88 85 ALA A N 1
ATOM 610 C CA . ALA A 1 85 ? -17.724 -13.673 28.499 1.00 92.88 85 ALA A CA 1
ATOM 611 C C . ALA A 1 85 ? -16.594 -14.682 28.257 1.00 92.88 85 ALA A C 1
ATOM 613 O O . ALA A 1 85 ? -16.353 -15.581 29.068 1.00 92.88 85 ALA A O 1
ATOM 614 N N . THR A 1 86 ? -15.862 -14.490 27.161 1.00 91.69 86 THR A N 1
ATOM 615 C CA . THR A 1 86 ? -14.815 -15.420 26.710 1.00 91.69 86 THR A CA 1
ATOM 616 C C . THR A 1 86 ? -13.471 -15.232 27.417 1.00 91.69 86 THR A C 1
ATOM 618 O O . THR A 1 86 ? -12.660 -16.156 27.435 1.00 91.69 86 THR A O 1
ATOM 621 N N . SER A 1 87 ? -13.218 -14.057 28.007 1.00 89.19 87 SER A N 1
ATOM 622 C CA . SER A 1 87 ? -11.929 -13.701 28.613 1.00 89.19 87 SER A CA 1
ATOM 623 C C . SER A 1 87 ? -12.052 -13.401 30.113 1.00 89.19 87 SER A C 1
ATOM 625 O O . SER A 1 87 ? -13.022 -12.795 30.574 1.00 89.19 87 SER A O 1
ATOM 627 N N . ALA A 1 88 ? -11.033 -13.779 30.895 1.00 88.00 88 ALA A N 1
ATOM 628 C CA . ALA A 1 88 ? -10.969 -13.471 32.331 1.00 88.00 88 ALA A CA 1
ATOM 629 C C . ALA A 1 88 ? -10.969 -11.954 32.595 1.00 88.00 88 ALA A C 1
ATOM 631 O O . ALA A 1 88 ? -11.527 -11.477 33.584 1.00 88.00 88 ALA A O 1
ATOM 632 N N . LYS A 1 89 ? -10.380 -11.187 31.671 1.00 89.00 89 LYS A N 1
ATOM 633 C CA . LYS A 1 89 ? -10.368 -9.724 31.690 1.00 89.00 89 LYS A CA 1
ATOM 634 C C . LYS A 1 89 ? -11.786 -9.159 31.599 1.00 89.00 89 LYS A C 1
ATOM 636 O O . LYS A 1 89 ? -12.193 -8.384 32.461 1.00 89.00 89 LYS A O 1
ATOM 641 N N . MET A 1 90 ? -12.554 -9.604 30.608 1.00 89.50 90 MET A N 1
ATOM 642 C CA . MET A 1 90 ? -13.946 -9.208 30.415 1.00 89.50 90 MET A CA 1
ATOM 643 C C . MET A 1 90 ? -14.826 -9.603 31.604 1.00 89.50 90 MET A C 1
ATOM 645 O O . MET A 1 90 ? -15.617 -8.792 32.083 1.00 89.50 90 MET A O 1
ATOM 649 N N . GLN A 1 91 ? -14.657 -10.821 32.124 1.00 91.56 91 GLN A N 1
ATOM 650 C CA . GLN A 1 91 ? -15.365 -11.276 33.323 1.00 91.56 91 GLN A CA 1
ATOM 651 C C . GLN A 1 91 ? -15.069 -10.370 34.524 1.00 91.56 91 GLN A C 1
ATOM 653 O O . GLN A 1 91 ? -15.990 -9.957 35.230 1.00 91.56 91 GLN A O 1
ATOM 658 N N . GLY A 1 92 ? -13.797 -10.006 34.718 1.00 91.19 92 GLY A N 1
ATOM 659 C CA . GLY A 1 92 ? -13.379 -9.061 35.748 1.00 91.19 92 GLY A CA 1
ATOM 660 C C . GLY A 1 92 ? -14.039 -7.694 35.583 1.00 91.19 92 GLY A C 1
ATOM 661 O O . GLY A 1 92 ? -14.541 -7.132 36.550 1.00 91.19 92 GLY A O 1
ATOM 662 N N . TRP A 1 93 ? -14.102 -7.167 34.361 1.00 91.50 93 TRP A N 1
ATOM 663 C CA . TRP A 1 93 ? -14.747 -5.885 34.069 1.00 91.50 93 TRP A CA 1
ATOM 664 C C . TRP A 1 93 ? -16.248 -5.895 34.356 1.00 91.50 93 TRP A C 1
ATOM 666 O O . TRP A 1 93 ? -16.733 -5.036 35.091 1.00 91.50 93 TRP A O 1
ATOM 676 N N . ILE A 1 94 ? -16.968 -6.895 33.845 1.00 91.19 94 ILE A N 1
ATOM 677 C CA . ILE A 1 94 ? -18.413 -7.035 34.056 1.00 91.19 94 ILE A CA 1
ATOM 678 C C . ILE A 1 94 ? -18.722 -7.188 35.551 1.00 91.19 94 ILE A C 1
ATOM 680 O O . ILE A 1 94 ? -19.643 -6.542 36.051 1.00 91.19 94 ILE A O 1
ATOM 684 N N . LYS A 1 95 ? -17.935 -7.990 36.282 1.00 91.31 95 LYS A N 1
ATOM 685 C CA . LYS A 1 95 ? -18.113 -8.201 37.724 1.00 91.31 95 LYS A CA 1
ATOM 686 C C . LYS A 1 95 ? -17.831 -6.934 38.535 1.00 91.31 95 LYS A C 1
ATOM 688 O O . LYS A 1 95 ? -18.671 -6.541 39.340 1.00 91.31 95 LYS A O 1
ATOM 693 N N . ARG A 1 96 ? -16.708 -6.251 38.275 1.00 90.81 96 ARG A N 1
ATOM 694 C CA . ARG A 1 96 ? -16.370 -4.973 38.929 1.00 90.81 96 ARG A CA 1
ATOM 695 C C . ARG A 1 96 ? -17.472 -3.938 38.728 1.00 90.81 96 ARG A C 1
ATOM 697 O O . ARG A 1 96 ? -17.892 -3.305 39.686 1.00 90.81 96 ARG A O 1
ATOM 704 N N . VAL A 1 97 ? -17.976 -3.787 37.504 1.00 90.69 97 VAL A N 1
ATOM 705 C CA . VAL A 1 97 ? -19.038 -2.812 37.206 1.00 90.69 97 VAL A CA 1
ATOM 706 C C . VAL A 1 97 ? -20.375 -3.213 37.834 1.00 90.69 97 VAL A C 1
ATOM 708 O O . VAL A 1 97 ? -21.112 -2.338 38.290 1.00 90.69 97 VAL A O 1
ATOM 711 N N . ALA A 1 98 ? -20.676 -4.514 37.910 1.00 87.44 98 ALA A N 1
ATOM 712 C CA . ALA A 1 98 ? -21.868 -5.015 38.592 1.00 87.44 98 ALA A CA 1
ATOM 713 C C . ALA A 1 98 ? -21.847 -4.735 40.108 1.00 87.44 98 ALA A C 1
ATOM 715 O O . ALA A 1 98 ? -22.886 -4.406 40.673 1.00 87.44 98 ALA A O 1
ATOM 716 N N . GLU A 1 99 ? -20.683 -4.840 40.756 1.00 86.38 99 GLU A N 1
ATOM 717 C CA . GLU A 1 99 ? -20.527 -4.686 42.212 1.00 86.38 99 GLU A CA 1
ATOM 718 C C . GLU A 1 99 ? -20.239 -3.236 42.642 1.00 86.38 99 GLU A C 1
ATOM 720 O O . GLU A 1 99 ? -20.759 -2.763 43.649 1.00 86.38 99 GLU A O 1
ATOM 725 N N . GLY A 1 100 ? -19.411 -2.516 41.882 1.00 80.38 100 GLY A N 1
ATOM 726 C CA . GLY A 1 100 ? -18.893 -1.189 42.233 1.00 80.38 100 GLY A CA 1
ATOM 727 C C . GLY A 1 100 ? -19.585 -0.013 41.538 1.00 80.38 100 GLY A C 1
ATOM 728 O O . GLY A 1 100 ? -19.214 1.145 41.758 1.00 80.38 100 GLY A O 1
ATOM 729 N N . GLY A 1 101 ? -20.590 -0.280 40.700 1.00 80.88 101 GLY A N 1
ATOM 730 C CA . GLY A 1 101 ? -21.460 0.741 40.122 1.00 80.88 101 GLY A CA 1
ATOM 731 C C . GLY A 1 101 ? -20.705 1.842 39.364 1.00 80.88 101 GLY A C 1
ATOM 732 O O . GLY A 1 101 ? -19.855 1.569 38.519 1.00 80.88 101 GLY 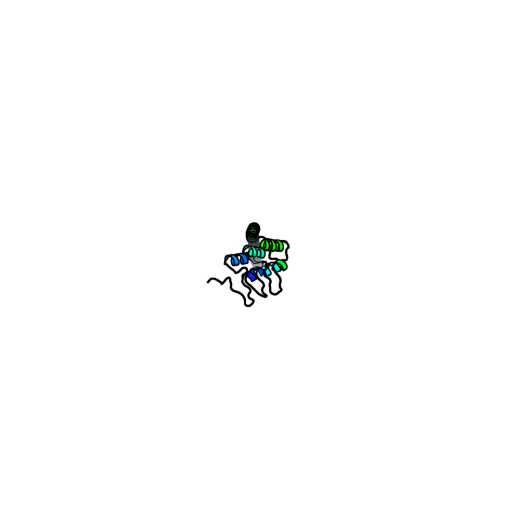A O 1
ATOM 733 N N . ALA A 1 102 ? -21.043 3.109 39.632 1.00 80.69 102 ALA A N 1
ATOM 734 C CA . ALA A 1 102 ? -20.520 4.261 38.887 1.00 80.69 102 ALA A CA 1
ATOM 735 C C . ALA A 1 102 ? -19.010 4.496 39.073 1.00 80.69 102 ALA A C 1
ATOM 737 O O . ALA A 1 102 ? -18.347 4.965 38.148 1.00 80.69 102 ALA A O 1
ATOM 738 N N . GLY A 1 103 ? -18.457 4.148 40.240 1.00 85.56 103 GLY A N 1
ATOM 739 C CA . GLY A 1 103 ? -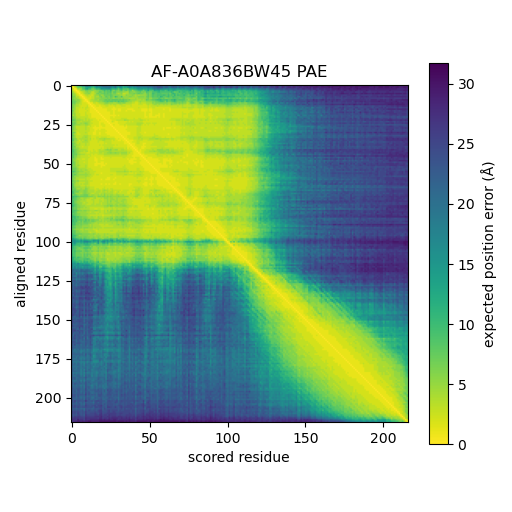17.033 4.335 40.530 1.00 85.56 103 GLY A CA 1
ATOM 740 C C . GLY A 1 103 ? -16.144 3.436 39.672 1.00 85.56 103 GLY A C 1
ATOM 741 O O . GLY A 1 103 ? -15.159 3.899 39.101 1.00 85.56 103 GLY A O 1
ATOM 742 N N . GLU A 1 104 ? -16.526 2.167 39.517 1.00 88.69 104 GLU A N 1
ATOM 743 C CA . GLU A 1 104 ? -15.798 1.224 38.659 1.00 88.69 104 GLU A CA 1
ATOM 744 C C . GLU A 1 104 ? -15.965 1.546 37.170 1.00 88.69 104 GLU A C 1
ATOM 746 O O . GLU A 1 104 ? -15.014 1.382 36.409 1.00 88.69 104 GLU A O 1
ATOM 751 N N . ARG A 1 105 ? -17.117 2.095 36.750 1.00 88.06 105 ARG A N 1
ATOM 752 C CA . ARG A 1 105 ? -17.302 2.583 35.370 1.0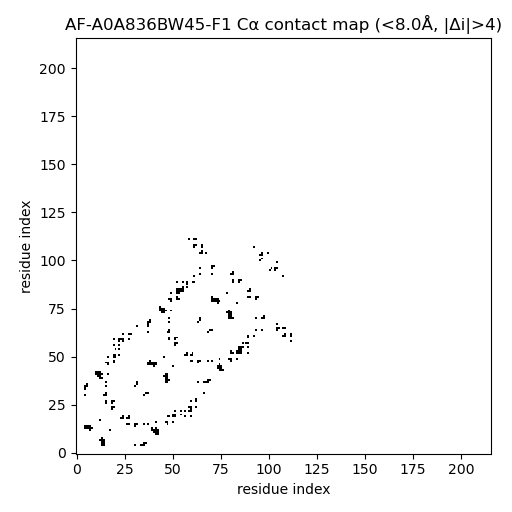0 88.06 105 ARG A CA 1
ATOM 753 C C . ARG A 1 105 ? -16.324 3.702 35.015 1.00 88.06 105 ARG A C 1
ATOM 755 O O . ARG A 1 105 ? -15.736 3.668 33.941 1.00 88.06 105 ARG A O 1
ATOM 762 N N . SER A 1 106 ? -16.108 4.654 35.923 1.00 87.62 106 SER A N 1
ATOM 763 C CA . SER A 1 106 ? -15.152 5.750 35.707 1.00 87.62 106 SER A CA 1
ATOM 764 C C . SER A 1 106 ? -13.707 5.244 35.589 1.00 87.62 106 SER A C 1
ATOM 766 O O . SER A 1 106 ? -12.980 5.633 34.677 1.00 87.62 106 SER A O 1
ATOM 768 N N . LYS A 1 107 ? -13.305 4.295 36.447 1.00 88.81 107 LYS A N 1
ATOM 769 C CA . LYS A 1 107 ? -11.980 3.655 36.359 1.00 88.81 107 LYS A CA 1
ATOM 770 C C . LYS A 1 107 ? -11.798 2.902 35.045 1.00 88.81 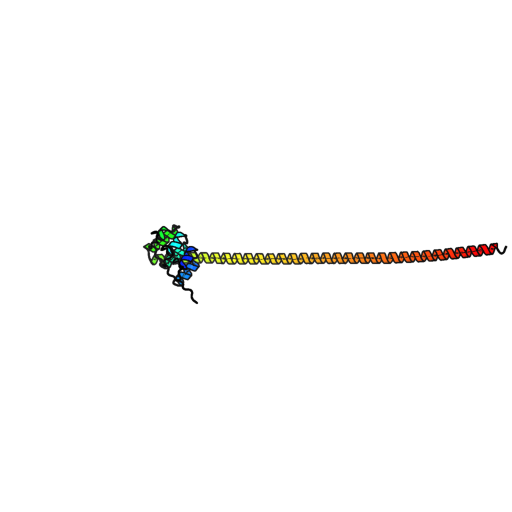107 LYS A C 1
ATOM 772 O O . LYS A 1 107 ? -10.769 3.052 34.397 1.00 88.81 107 LYS A O 1
ATOM 777 N N . LEU A 1 108 ? -12.809 2.136 34.632 1.00 88.12 108 LEU A N 1
ATOM 778 C CA . LEU A 1 108 ? -12.782 1.409 33.367 1.00 88.12 108 LEU A CA 1
ATOM 779 C C . LEU A 1 108 ? -12.684 2.365 32.168 1.00 88.12 108 LEU A C 1
ATOM 781 O O . LEU A 1 108 ? -11.940 2.088 31.236 1.00 88.12 108 LEU A O 1
ATOM 785 N N . ALA A 1 109 ? -13.369 3.512 32.208 1.00 86.69 109 ALA A N 1
ATOM 786 C CA . ALA A 1 109 ? -13.254 4.534 31.169 1.00 86.69 109 ALA A CA 1
ATOM 787 C C . ALA A 1 109 ? -11.824 5.085 31.059 1.00 86.69 109 ALA A C 1
ATOM 789 O O . ALA A 1 109 ? -11.312 5.235 29.951 1.00 86.69 109 ALA A O 1
ATOM 790 N N . ALA A 1 110 ? -11.155 5.319 32.192 1.00 85.81 110 ALA A N 1
ATOM 791 C CA . ALA A 1 110 ? -9.754 5.734 32.207 1.00 85.81 110 ALA A CA 1
ATOM 792 C C . ALA A 1 110 ? -8.807 4.632 31.689 1.00 85.81 110 ALA A C 1
ATOM 794 O O . ALA A 1 110 ? -7.903 4.925 30.908 1.00 85.81 110 ALA A O 1
ATOM 795 N N . GLU A 1 111 ? -9.035 3.368 32.075 1.00 86.06 111 GLU A N 1
ATOM 796 C CA . GLU A 1 111 ? -8.279 2.207 31.574 1.00 86.06 111 GLU A CA 1
ATOM 797 C C . GLU A 1 111 ? -8.396 2.081 30.041 1.00 86.06 111 GLU A C 1
ATOM 799 O O . GLU A 1 111 ? -7.397 1.850 29.364 1.00 86.06 111 GLU A O 1
ATOM 804 N N . LEU A 1 112 ? -9.596 2.261 29.477 1.00 84.56 112 LEU A N 1
ATOM 805 C CA . LEU A 1 112 ? -9.83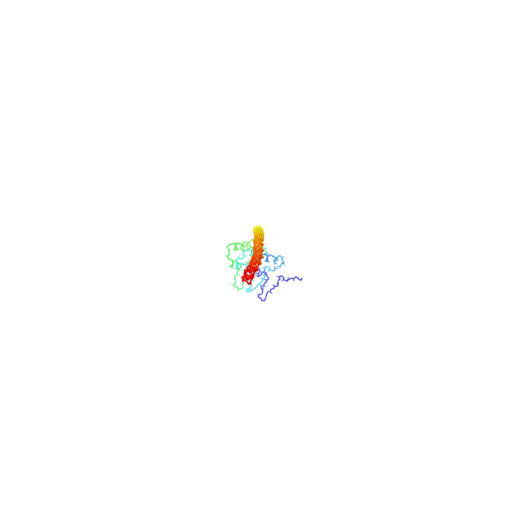3 2.175 28.030 1.00 84.56 112 LEU A CA 1
ATOM 806 C C . LEU A 1 112 ? -9.206 3.346 27.266 1.00 84.56 112 LEU A C 1
ATOM 808 O O . LEU A 1 112 ? -8.551 3.120 26.251 1.00 84.56 112 LEU A O 1
ATOM 812 N N . ALA A 1 113 ? -9.342 4.571 27.780 1.00 82.12 113 ALA A N 1
ATOM 813 C CA . ALA A 1 113 ? -8.760 5.762 27.161 1.00 82.12 113 ALA A CA 1
ATOM 814 C C . ALA A 1 113 ? -7.225 5.676 27.070 1.00 82.12 113 ALA A C 1
ATOM 816 O O . ALA A 1 113 ? -6.633 6.066 26.063 1.00 82.12 113 ALA A O 1
ATOM 817 N N . ALA A 1 114 ? -6.572 5.111 28.092 1.00 80.56 114 ALA A N 1
ATOM 818 C CA . ALA A 1 114 ? -5.135 4.855 28.059 1.00 80.56 114 ALA A CA 1
ATOM 819 C C . ALA A 1 114 ? -4.753 3.868 26.939 1.00 80.56 114 ALA A C 1
ATOM 821 O O . ALA A 1 114 ? -3.845 4.148 26.157 1.00 80.56 114 ALA A O 1
ATOM 822 N N . VAL A 1 115 ? -5.483 2.753 26.806 1.00 76.12 115 VAL A N 1
ATOM 823 C CA . VAL A 1 115 ? -5.221 1.737 25.767 1.00 76.12 115 VAL A CA 1
ATOM 824 C C . VAL A 1 115 ? -5.419 2.298 24.354 1.00 76.12 115 VAL A C 1
ATOM 826 O O . VAL A 1 115 ? -4.657 1.960 23.449 1.00 76.12 115 VAL A O 1
ATOM 829 N N . GLU A 1 116 ? -6.409 3.167 24.153 1.00 70.56 116 GLU A N 1
ATOM 830 C CA . GLU A 1 116 ? -6.650 3.820 22.862 1.00 70.56 116 GLU A CA 1
ATOM 831 C C . GLU A 1 116 ? -5.530 4.796 22.492 1.00 70.56 116 GLU A C 1
ATOM 833 O O . GLU A 1 116 ? -5.021 4.726 21.374 1.00 70.56 116 GLU A O 1
ATOM 838 N N . SER A 1 117 ? -5.058 5.618 23.437 1.00 65.06 117 SER A N 1
ATOM 839 C CA . SER A 1 117 ? -3.925 6.526 23.193 1.00 65.06 117 SER A CA 1
ATOM 840 C C . SER A 1 117 ? -2.646 5.780 22.779 1.00 65.06 117 SER A C 1
ATOM 842 O O . SER A 1 117 ? -1.903 6.219 21.897 1.00 65.06 117 SER A O 1
ATOM 844 N N . GLU A 1 118 ? -2.414 4.594 23.349 1.00 67.38 118 GLU A N 1
ATOM 845 C CA . GLU A 1 118 ? -1.283 3.738 22.986 1.00 67.38 118 GLU A CA 1
ATOM 846 C C . GLU A 1 118 ? -1.458 3.071 21.612 1.00 67.38 118 GLU A C 1
ATOM 848 O O . GLU A 1 118 ? -0.475 2.814 20.908 1.00 67.38 118 GLU A O 1
ATOM 853 N N . ALA A 1 119 ? -2.695 2.761 21.220 1.00 60.31 119 ALA A N 1
ATOM 854 C CA . ALA A 1 119 ? -3.016 2.177 19.922 1.00 60.31 119 ALA A CA 1
ATOM 855 C C . ALA A 1 119 ? -2.908 3.212 18.790 1.00 60.31 119 ALA A C 1
ATOM 857 O O . ALA A 1 119 ? -2.318 2.916 17.749 1.00 60.31 119 ALA A O 1
ATOM 858 N N . GLU A 1 120 ? -3.401 4.432 19.003 1.00 57.31 120 GLU A N 1
ATOM 859 C CA . GLU A 1 120 ? -3.314 5.537 18.041 1.00 57.31 120 GLU A CA 1
ATOM 860 C C . GLU A 1 120 ? -1.862 5.941 17.765 1.00 57.31 120 GLU A C 1
ATOM 862 O O . GLU A 1 120 ? -1.486 6.108 16.602 1.00 57.31 120 GLU A O 1
ATOM 867 N N . GLY A 1 121 ? -1.013 5.989 18.799 1.00 59.56 121 GLY A N 1
ATOM 868 C CA . GLY A 1 121 ? 0.422 6.241 18.634 1.00 59.56 121 GLY A CA 1
ATOM 869 C C . GLY A 1 121 ? 1.108 5.202 17.738 1.00 59.56 121 GLY A C 1
ATOM 870 O O . GLY A 1 121 ? 1.848 5.556 16.820 1.00 59.56 121 GLY A O 1
ATOM 871 N N . LYS A 1 122 ? 0.792 3.914 17.929 1.00 60.31 122 LYS A N 1
ATOM 872 C CA . LYS A 1 122 ? 1.351 2.815 17.120 1.00 60.31 122 LYS A CA 1
ATOM 873 C C . LYS A 1 122 ? 0.831 2.810 15.682 1.00 60.31 122 LYS A C 1
ATOM 875 O O . LYS A 1 122 ? 1.566 2.430 14.772 1.00 60.31 122 LYS A O 1
ATOM 880 N N . VAL A 1 123 ? -0.424 3.200 15.453 1.00 60.72 123 VAL A N 1
ATOM 881 C CA . VAL A 1 123 ? -0.998 3.304 14.099 1.00 60.72 123 VAL A CA 1
ATOM 882 C C . VAL A 1 123 ? -0.410 4.498 13.349 1.00 60.72 123 VAL A C 1
ATOM 884 O O . VAL A 1 123 ? -0.077 4.358 12.175 1.00 60.72 123 VAL A O 1
ATOM 887 N N . ALA A 1 124 ? -0.226 5.642 14.012 1.00 59.53 124 ALA A N 1
ATOM 888 C CA . ALA A 1 124 ? 0.425 6.806 13.418 1.00 59.53 124 ALA A CA 1
ATOM 889 C C . ALA A 1 124 ? 1.885 6.507 13.034 1.00 59.53 124 ALA A C 1
ATOM 891 O O . ALA A 1 124 ? 2.298 6.819 11.921 1.00 59.53 124 ALA A O 1
ATOM 892 N N . GLU A 1 125 ? 2.643 5.831 13.902 1.00 59.66 125 GLU A N 1
ATOM 893 C CA . GLU A 1 125 ? 4.023 5.412 13.618 1.00 59.66 125 GLU A CA 1
ATOM 894 C C . GLU A 1 125 ? 4.105 4.401 12.461 1.00 59.66 125 GLU A C 1
ATOM 896 O O . GLU A 1 125 ? 4.973 4.501 11.594 1.00 59.66 125 GLU A O 1
ATOM 901 N N . ARG A 1 126 ? 3.174 3.440 12.396 1.00 64.31 126 ARG A N 1
ATOM 902 C CA . ARG A 1 126 ? 3.097 2.500 11.266 1.00 64.31 126 ARG A CA 1
ATOM 903 C C . ARG A 1 126 ? 2.749 3.202 9.958 1.00 64.31 126 ARG A C 1
ATOM 905 O O . ARG A 1 126 ? 3.388 2.909 8.955 1.00 64.31 126 ARG A O 1
ATOM 912 N N . ARG A 1 127 ? 1.804 4.148 9.970 1.00 68.19 127 ARG A N 1
ATOM 913 C CA . ARG A 1 127 ? 1.424 4.924 8.778 1.00 68.19 127 ARG A CA 1
ATOM 914 C C . ARG A 1 127 ? 2.581 5.760 8.249 1.00 68.19 127 ARG A C 1
ATOM 916 O O . ARG A 1 127 ? 2.869 5.689 7.063 1.00 68.19 127 ARG A O 1
ATOM 923 N N . THR A 1 128 ? 3.295 6.481 9.112 1.00 74.75 128 THR A N 1
ATOM 924 C CA . THR A 1 128 ? 4.445 7.287 8.666 1.00 74.75 128 THR A CA 1
ATOM 925 C C . THR A 1 128 ? 5.583 6.417 8.141 1.00 74.75 128 THR A C 1
ATOM 927 O O . THR A 1 128 ? 6.235 6.783 7.164 1.00 74.75 128 THR A O 1
ATOM 930 N N . LYS A 1 129 ? 5.800 5.240 8.739 1.00 71.69 129 LYS A N 1
ATOM 931 C CA . LYS A 1 129 ? 6.780 4.270 8.247 1.00 71.69 129 LYS A CA 1
ATOM 932 C C . LYS A 1 129 ? 6.387 3.689 6.884 1.00 71.69 129 LYS A C 1
ATOM 934 O O . LYS A 1 129 ? 7.228 3.650 5.991 1.00 71.69 129 LYS A O 1
ATOM 939 N N . GLU A 1 130 ? 5.132 3.280 6.706 1.00 66.25 130 GLU A N 1
ATOM 940 C CA . GLU A 1 130 ? 4.619 2.753 5.433 1.00 66.25 130 GLU A CA 1
ATOM 941 C C . GLU A 1 130 ? 4.640 3.815 4.324 1.00 66.25 130 GLU A C 1
ATOM 943 O O . GLU A 1 130 ? 5.061 3.526 3.204 1.00 66.25 130 GLU A O 1
ATOM 948 N N . GLU A 1 131 ? 4.269 5.061 4.631 1.00 70.56 131 GLU A N 1
ATOM 949 C CA . GLU A 1 131 ? 4.342 6.190 3.695 1.00 70.56 131 GLU A CA 1
ATOM 950 C C . GLU A 1 131 ? 5.792 6.517 3.300 1.00 70.56 131 GLU A C 1
ATOM 952 O O . GLU A 1 131 ? 6.082 6.744 2.121 1.00 70.56 131 GLU A O 1
ATOM 957 N N . ALA A 1 132 ? 6.729 6.489 4.255 1.00 70.69 132 ALA A N 1
ATOM 958 C CA . ALA A 1 132 ? 8.149 6.701 3.981 1.00 70.69 132 ALA A CA 1
ATOM 959 C C . ALA A 1 132 ? 8.753 5.573 3.125 1.00 70.69 132 ALA A C 1
ATOM 961 O O . ALA A 1 132 ? 9.506 5.842 2.185 1.00 70.69 132 ALA A O 1
ATOM 962 N N . GLU A 1 133 ? 8.406 4.314 3.407 1.00 76.00 133 GLU A N 1
ATOM 963 C CA . GLU A 1 133 ? 8.840 3.159 2.614 1.00 76.00 133 GLU A CA 1
ATOM 964 C C . GLU A 1 133 ? 8.247 3.182 1.195 1.00 76.00 133 GLU A C 1
ATOM 966 O O . GLU A 1 133 ? 8.961 2.902 0.226 1.00 76.00 133 GLU A O 1
ATOM 971 N N . ALA A 1 134 ? 6.976 3.573 1.045 1.00 74.62 134 ALA A N 1
ATOM 972 C CA . ALA A 1 134 ? 6.328 3.729 -0.256 1.00 74.62 134 ALA A CA 1
ATOM 973 C C . ALA A 1 134 ? 7.010 4.815 -1.101 1.00 74.62 134 ALA A C 1
ATOM 975 O O . ALA A 1 134 ? 7.375 4.555 -2.251 1.00 74.62 134 ALA A O 1
ATOM 976 N N . LYS A 1 135 ? 7.278 5.985 -0.508 1.00 79.88 135 LYS A N 1
ATOM 977 C CA . LYS A 1 135 ? 7.979 7.085 -1.180 1.00 79.88 135 LYS A CA 1
ATOM 978 C C . LYS A 1 135 ? 9.398 6.690 -1.600 1.00 79.88 135 LYS A C 1
ATOM 980 O O . LYS A 1 135 ? 9.798 6.931 -2.736 1.00 79.88 135 LYS A O 1
ATOM 985 N N . ALA A 1 136 ? 10.142 6.004 -0.730 1.00 78.81 136 ALA A N 1
ATOM 986 C CA . ALA A 1 136 ? 11.486 5.526 -1.057 1.00 78.81 136 ALA A CA 1
ATOM 987 C C . ALA A 1 136 ? 11.483 4.484 -2.192 1.00 78.81 136 ALA A C 1
ATOM 989 O O . ALA A 1 136 ? 12.401 4.445 -3.017 1.00 78.81 136 ALA A O 1
ATOM 990 N N . LYS A 1 137 ? 10.459 3.623 -2.255 1.00 79.81 137 LYS A N 1
ATOM 991 C CA . LYS A 1 137 ? 10.300 2.644 -3.337 1.00 79.81 137 LYS A CA 1
ATOM 992 C C . LYS A 1 137 ? 9.963 3.320 -4.666 1.00 79.81 137 LYS A C 1
ATOM 994 O O . LYS A 1 137 ? 10.502 2.911 -5.694 1.00 79.81 137 LYS A O 1
ATOM 999 N N . GLU A 1 138 ? 9.117 4.346 -4.644 1.00 80.00 138 GLU A N 1
ATOM 1000 C CA . GLU A 1 138 ? 8.771 5.143 -5.821 1.00 80.00 138 GLU A CA 1
ATOM 1001 C C . GLU A 1 138 ? 9.988 5.897 -6.372 1.00 80.00 138 GLU A C 1
ATOM 1003 O O . GLU A 1 138 ? 10.285 5.780 -7.559 1.00 80.00 138 GLU A O 1
ATOM 1008 N N . GLU A 1 139 ? 10.762 6.572 -5.518 1.00 78.06 139 GLU A N 1
ATOM 1009 C CA . GLU A 1 139 ? 11.982 7.283 -5.928 1.00 78.06 139 GLU A CA 1
ATOM 1010 C C . GLU A 1 139 ? 13.027 6.332 -6.535 1.00 78.06 139 GLU A C 1
ATOM 1012 O O . GLU A 1 139 ? 13.622 6.631 -7.573 1.00 78.06 139 GLU A O 1
ATOM 1017 N N . ARG A 1 140 ? 13.214 5.139 -5.951 1.00 77.00 140 ARG A N 1
ATOM 1018 C CA . ARG A 1 140 ? 14.095 4.101 -6.520 1.00 77.00 140 ARG A CA 1
ATOM 1019 C C . ARG A 1 140 ? 13.588 3.584 -7.864 1.00 77.00 140 ARG A C 1
ATOM 1021 O O . ARG A 1 140 ? 14.392 3.353 -8.765 1.00 77.00 140 ARG A O 1
ATOM 1028 N N . ALA A 1 141 ? 12.276 3.400 -8.010 1.00 79.25 141 ALA A N 1
ATOM 1029 C CA . ALA A 1 141 ? 11.679 2.980 -9.273 1.00 79.25 141 ALA A CA 1
ATOM 1030 C C . ALA A 1 141 ? 11.822 4.066 -10.353 1.00 79.25 141 ALA A C 1
ATOM 1032 O O . ALA A 1 141 ? 12.147 3.742 -11.494 1.00 79.25 141 ALA A O 1
ATOM 1033 N N . ALA A 1 142 ? 11.646 5.340 -9.994 1.00 81.69 142 ALA A N 1
ATOM 1034 C CA . ALA A 1 142 ? 11.853 6.473 -10.890 1.00 81.69 142 ALA A CA 1
ATOM 1035 C C . ALA A 1 142 ? 13.322 6.587 -11.330 1.00 81.69 142 ALA A C 1
ATOM 1037 O O . ALA A 1 142 ? 13.595 6.723 -12.522 1.00 81.69 142 ALA A O 1
ATOM 1038 N N . ALA A 1 143 ? 14.273 6.435 -10.402 1.00 81.06 143 ALA A N 1
ATOM 1039 C CA . ALA A 1 143 ? 15.701 6.425 -10.720 1.00 81.06 143 ALA A CA 1
ATOM 1040 C C . ALA A 1 143 ? 16.082 5.261 -11.653 1.00 81.06 143 ALA A C 1
ATOM 1042 O O . ALA A 1 143 ? 16.841 5.449 -12.601 1.00 81.06 143 ALA A O 1
ATOM 1043 N N . ALA A 1 144 ? 15.521 4.068 -11.428 1.00 80.06 144 ALA A N 1
ATOM 1044 C CA . ALA A 1 144 ? 15.757 2.910 -12.288 1.00 80.06 144 ALA A CA 1
ATOM 1045 C C . ALA A 1 144 ? 15.165 3.083 -13.696 1.00 80.06 144 ALA A C 1
ATOM 1047 O O . ALA A 1 144 ? 15.791 2.661 -14.664 1.00 80.06 144 ALA A O 1
ATOM 1048 N N . ARG A 1 145 ? 13.984 3.709 -13.823 1.00 83.62 145 ARG A N 1
ATOM 1049 C CA . ARG A 1 145 ? 13.382 4.031 -15.129 1.00 83.62 145 ARG A CA 1
ATOM 1050 C C . ARG A 1 145 ? 14.242 5.011 -15.909 1.00 83.62 145 ARG A C 1
ATOM 1052 O O . ARG A 1 145 ? 14.590 4.713 -17.040 1.00 83.62 145 ARG A O 1
ATOM 1059 N N . LYS A 1 146 ? 14.664 6.103 -15.268 1.00 87.00 146 LYS A N 1
ATOM 1060 C CA . LYS A 1 146 ? 15.528 7.099 -15.905 1.00 87.00 146 LYS A CA 1
ATOM 1061 C C . LYS A 1 146 ? 16.851 6.492 -16.388 1.00 87.00 146 LYS A C 1
ATOM 1063 O O . LYS A 1 146 ? 17.278 6.781 -17.494 1.00 87.00 146 LYS A O 1
ATOM 1068 N N . LYS A 1 147 ? 17.470 5.610 -15.590 1.00 86.00 147 LYS A N 1
ATOM 1069 C CA . LYS A 1 147 ? 18.703 4.917 -15.997 1.00 86.00 147 LYS A CA 1
ATOM 1070 C C . LYS A 1 147 ? 18.491 4.027 -17.225 1.00 86.00 147 LYS A C 1
ATOM 1072 O O . LYS A 1 147 ? 19.332 4.029 -18.107 1.00 86.00 147 LYS A O 1
ATOM 1077 N N . ARG A 1 148 ? 17.373 3.294 -17.284 1.00 80.88 148 ARG A N 1
ATOM 1078 C CA . ARG A 1 148 ? 17.029 2.468 -18.454 1.00 80.88 148 ARG A CA 1
ATOM 1079 C C . ARG A 1 148 ? 16.770 3.317 -19.693 1.00 80.88 148 ARG A C 1
ATOM 1081 O O . ARG A 1 148 ? 17.293 3.001 -20.741 1.00 80.88 148 ARG A O 1
ATOM 1088 N N . GLU A 1 149 ? 16.038 4.421 -19.555 1.00 86.44 149 GLU A N 1
ATOM 1089 C CA . GLU A 1 149 ? 15.802 5.355 -20.665 1.00 86.44 149 GLU A CA 1
ATOM 1090 C C . GLU A 1 149 ? 17.109 5.965 -21.198 1.00 86.44 149 GLU A C 1
ATOM 1092 O O . GLU A 1 149 ? 17.254 6.151 -22.403 1.00 86.44 149 GLU A O 1
ATOM 1097 N N . GLU A 1 150 ? 18.069 6.274 -20.319 1.00 86.31 150 GLU A N 1
ATOM 1098 C CA . GLU A 1 150 ? 19.398 6.749 -20.721 1.00 86.31 150 GLU A CA 1
ATOM 1099 C C . GLU A 1 150 ? 20.210 5.658 -21.442 1.00 86.31 150 GLU A C 1
ATOM 1101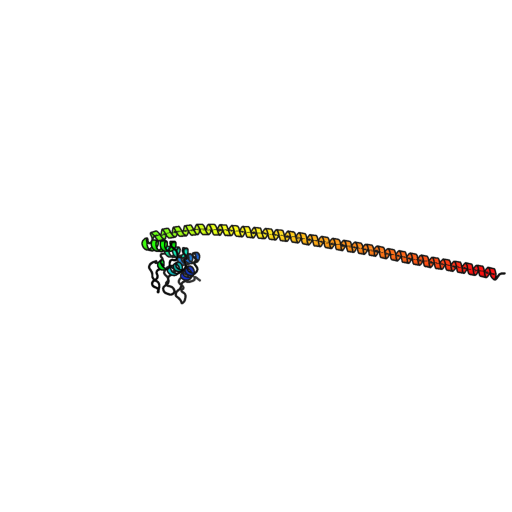 O O . GLU A 1 150 ? 20.843 5.967 -22.449 1.00 86.31 150 GLU A O 1
ATOM 1106 N N . GLU A 1 151 ? 20.159 4.407 -20.965 1.00 87.12 151 GLU A N 1
ATOM 1107 C CA . GLU A 1 151 ? 20.809 3.244 -21.595 1.00 87.12 151 GLU A CA 1
ATOM 1108 C C . GLU A 1 151 ? 20.207 2.942 -22.980 1.00 87.12 151 GLU A C 1
ATOM 1110 O O . GLU A 1 151 ? 20.949 2.872 -23.958 1.00 87.12 151 GLU A O 1
ATOM 1115 N N . ASP A 1 152 ? 18.876 2.870 -23.090 1.00 88.00 152 ASP A N 1
ATOM 1116 C CA . ASP A 1 152 ? 18.160 2.632 -24.352 1.00 88.00 152 ASP A CA 1
ATOM 1117 C C . ASP A 1 152 ? 18.483 3.739 -25.383 1.00 88.00 152 ASP A C 1
ATOM 1119 O O . ASP A 1 152 ? 18.751 3.475 -26.555 1.00 88.00 152 ASP A O 1
ATOM 1123 N N . ALA A 1 153 ? 18.545 5.002 -24.941 1.00 90.69 153 ALA A N 1
ATOM 1124 C CA . ALA A 1 153 ? 18.894 6.132 -25.804 1.00 90.69 153 ALA A CA 1
ATOM 1125 C C . ALA A 1 153 ? 20.382 6.182 -26.199 1.00 90.69 153 ALA A C 1
ATOM 1127 O O . ALA A 1 153 ? 20.737 6.883 -27.154 1.00 90.69 153 ALA A O 1
ATOM 1128 N N . GLU A 1 154 ? 21.271 5.539 -25.442 1.00 91.06 154 GLU A N 1
ATOM 1129 C CA . GLU A 1 154 ? 22.677 5.370 -25.814 1.00 91.06 154 GLU A CA 1
ATOM 1130 C C . GLU A 1 154 ? 22.823 4.253 -26.853 1.00 91.06 154 GLU A C 1
ATOM 1132 O O . GLU A 1 154 ? 23.519 4.448 -27.852 1.00 91.06 154 GLU A O 1
ATOM 1137 N N . GLU A 1 155 ? 22.102 3.143 -26.679 1.00 91.88 155 GLU A N 1
ATOM 1138 C CA . GLU A 1 155 ? 22.053 2.034 -27.636 1.00 91.88 155 GLU A CA 1
ATOM 1139 C C . GLU A 1 155 ? 21.538 2.498 -29.010 1.00 91.88 155 GLU A C 1
ATOM 1141 O O . GLU A 1 155 ? 22.219 2.296 -30.018 1.00 91.88 155 GLU A O 1
ATOM 1146 N N . ASP A 1 156 ? 20.435 3.255 -29.049 1.00 93.31 156 ASP A N 1
ATOM 1147 C CA . ASP A 1 156 ? 19.890 3.831 -30.289 1.00 93.31 156 ASP A CA 1
ATOM 1148 C C . ASP A 1 156 ? 20.908 4.727 -31.025 1.00 93.31 156 ASP A C 1
ATOM 1150 O O . ASP A 1 156 ? 21.020 4.691 -32.256 1.00 93.31 156 ASP A O 1
ATOM 1154 N N . ARG A 1 157 ? 21.694 5.526 -30.285 1.00 94.06 157 ARG A N 1
ATOM 1155 C CA . ARG A 1 157 ? 22.737 6.389 -30.873 1.00 94.06 157 ARG A CA 1
ATOM 1156 C C . ARG A 1 157 ? 23.888 5.579 -31.454 1.00 94.06 157 ARG A C 1
ATOM 1158 O O . ARG A 1 157 ? 24.426 5.955 -32.499 1.00 94.06 157 ARG A O 1
ATOM 1165 N N . ILE A 1 158 ? 24.287 4.502 -30.777 1.00 92.12 158 ILE A N 1
ATOM 1166 C CA . ILE A 1 158 ? 25.335 3.599 -31.261 1.00 92.12 158 ILE A CA 1
ATOM 1167 C C . ILE A 1 158 ? 24.868 2.934 -32.557 1.00 92.12 158 ILE A C 1
ATOM 1169 O O . ILE A 1 158 ? 25.587 2.994 -33.557 1.00 92.12 158 ILE A O 1
ATOM 1173 N N . GLU A 1 159 ? 23.645 2.398 -32.587 1.00 94.44 159 GLU A N 1
ATOM 1174 C CA . GLU A 1 159 ? 23.085 1.784 -33.792 1.00 94.44 159 GLU A CA 1
ATOM 1175 C C . GLU A 1 159 ? 22.985 2.767 -34.967 1.00 94.44 159 GLU A C 1
ATOM 1177 O O . GLU A 1 159 ? 23.316 2.422 -36.106 1.00 94.44 159 GLU A O 1
ATOM 1182 N N . GLU A 1 160 ? 22.536 4.003 -34.727 1.00 95.31 160 GLU A N 1
ATOM 1183 C CA . GLU A 1 160 ? 22.443 5.018 -35.777 1.00 95.31 160 GLU A CA 1
ATOM 1184 C C . GLU A 1 160 ? 23.824 5.359 -36.354 1.00 95.31 160 GLU A C 1
ATOM 1186 O O . GLU A 1 160 ? 23.993 5.427 -37.578 1.00 95.31 160 GLU A O 1
ATOM 1191 N N . MET A 1 161 ? 24.828 5.513 -35.488 1.00 91.88 161 MET A N 1
ATOM 1192 C CA . MET A 1 161 ? 26.204 5.785 -35.893 1.00 91.88 161 MET A CA 1
ATOM 1193 C C . MET A 1 161 ? 26.798 4.630 -36.712 1.00 91.88 161 MET A C 1
ATOM 1195 O O . MET A 1 161 ? 27.446 4.871 -37.734 1.00 91.88 161 MET A O 1
ATOM 1199 N N . GLU A 1 162 ? 26.556 3.378 -36.318 1.00 96.12 162 GLU A N 1
ATOM 1200 C CA . GLU A 1 162 ? 27.002 2.201 -37.073 1.00 96.12 162 GLU A CA 1
ATOM 1201 C C . GLU A 1 162 ? 26.327 2.107 -38.444 1.00 96.12 162 GLU A C 1
ATOM 1203 O O . GLU A 1 162 ? 27.000 1.885 -39.455 1.00 96.12 162 GLU A O 1
ATOM 1208 N N . ARG A 1 163 ? 25.016 2.368 -38.519 1.00 96.25 163 ARG A N 1
ATOM 1209 C CA . ARG A 1 163 ? 24.286 2.426 -39.795 1.00 96.25 163 ARG A CA 1
ATOM 1210 C C . ARG A 1 163 ? 24.824 3.536 -40.697 1.00 96.25 163 ARG A C 1
ATOM 1212 O O . ARG A 1 163 ? 24.972 3.320 -41.899 1.00 96.25 163 ARG A O 1
ATOM 1219 N N . ALA A 1 164 ? 25.130 4.710 -40.147 1.00 95.56 164 ALA A N 1
ATOM 1220 C CA . ALA A 1 164 ? 25.718 5.813 -40.905 1.00 95.56 164 ALA A CA 1
ATOM 1221 C C . ALA A 1 164 ? 27.117 5.460 -41.433 1.00 95.56 164 ALA A C 1
ATOM 1223 O O . ALA A 1 164 ? 27.418 5.723 -42.598 1.00 95.56 164 ALA A O 1
ATOM 1224 N N . ARG A 1 165 ? 27.944 4.804 -40.609 1.00 96.94 165 ARG A N 1
ATOM 1225 C CA . ARG A 1 165 ? 29.270 4.317 -41.008 1.00 96.94 165 ARG A CA 1
ATOM 1226 C C . ARG A 1 165 ? 29.183 3.300 -42.146 1.00 96.94 165 ARG A C 1
ATOM 1228 O O . ARG A 1 165 ? 29.924 3.430 -43.115 1.00 96.94 165 ARG A O 1
ATOM 1235 N N . LEU A 1 166 ? 28.277 2.326 -42.051 1.00 96.44 166 LEU A N 1
ATOM 1236 C CA . LEU A 1 166 ? 28.076 1.322 -43.101 1.00 96.44 166 LEU A CA 1
ATOM 1237 C C . LEU A 1 166 ? 27.630 1.964 -44.418 1.00 96.44 166 LEU A C 1
ATOM 1239 O O . LEU A 1 166 ? 28.199 1.658 -45.460 1.00 96.44 166 LEU A O 1
ATOM 1243 N N . ARG A 1 167 ? 26.686 2.916 -44.376 1.00 96.31 167 ARG A N 1
ATOM 1244 C CA . ARG A 1 167 ? 26.269 3.666 -45.575 1.00 96.31 167 ARG A CA 1
ATOM 1245 C C . ARG A 1 167 ? 27.431 4.427 -46.209 1.00 96.31 167 ARG A C 1
ATOM 1247 O O . ARG A 1 167 ? 27.567 4.413 -47.426 1.00 96.31 167 ARG A O 1
ATOM 1254 N N . ALA A 1 168 ? 28.272 5.071 -45.400 1.00 95.50 168 ALA A N 1
ATOM 1255 C CA . ALA A 1 168 ? 29.441 5.786 -45.903 1.00 95.50 168 ALA A CA 1
ATOM 1256 C C . ALA A 1 168 ? 30.451 4.834 -46.568 1.00 95.50 168 ALA A C 1
ATOM 1258 O O . ALA A 1 168 ? 30.956 5.142 -47.646 1.00 95.50 168 ALA A O 1
ATOM 1259 N N . GLU A 1 169 ? 30.701 3.664 -45.970 1.00 97.12 169 GLU A N 1
ATOM 1260 C CA . GLU A 1 169 ? 31.581 2.645 -46.551 1.00 97.12 169 GLU A CA 1
ATOM 1261 C C . GLU A 1 169 ? 31.007 2.070 -47.858 1.00 97.12 169 GLU A C 1
ATOM 1263 O O . GLU A 1 169 ? 31.736 1.893 -48.834 1.00 97.12 169 GLU A O 1
ATOM 1268 N N . GLU A 1 170 ? 29.698 1.809 -47.917 1.00 96.88 170 GLU A N 1
ATOM 1269 C CA . GLU A 1 170 ? 29.021 1.358 -49.139 1.00 96.88 170 GLU A CA 1
ATOM 1270 C C . GLU A 1 170 ? 29.069 2.416 -50.250 1.00 96.88 170 GLU A C 1
ATOM 1272 O O . GLU A 1 170 ? 29.347 2.086 -51.406 1.00 96.88 170 GLU A O 1
ATOM 1277 N N . GLU A 1 171 ? 28.851 3.691 -49.919 1.00 96.62 171 GLU A N 1
ATOM 1278 C CA . GLU A 1 171 ? 28.987 4.793 -50.872 1.00 96.62 171 GLU A CA 1
ATOM 1279 C C . GLU A 1 171 ? 30.419 4.923 -51.397 1.00 96.62 171 GLU A C 1
ATOM 1281 O O . GLU A 1 171 ? 30.614 5.120 -52.598 1.00 96.62 171 GLU A O 1
ATOM 1286 N N . GLU A 1 172 ? 31.425 4.796 -50.530 1.00 97.00 172 GLU A N 1
ATOM 1287 C CA . GLU A 1 172 ? 32.832 4.830 -50.931 1.00 97.00 172 GLU A CA 1
ATOM 1288 C C . GLU A 1 172 ? 33.174 3.654 -51.854 1.00 97.00 172 GLU A C 1
ATOM 1290 O O . GLU A 1 172 ? 33.741 3.858 -52.931 1.00 97.00 172 GLU A O 1
ATOM 1295 N N . ARG A 1 173 ? 32.754 2.434 -51.495 1.00 97.25 173 ARG A N 1
ATOM 1296 C CA . ARG A 1 173 ? 32.920 1.240 -52.340 1.00 97.25 173 ARG A CA 1
ATOM 1297 C C . ARG A 1 173 ? 32.286 1.433 -53.711 1.00 97.25 173 ARG A C 1
ATOM 1299 O O . ARG A 1 173 ? 32.919 1.125 -54.719 1.00 97.25 173 ARG A O 1
ATOM 1306 N N . ARG A 1 174 ? 31.073 1.989 -53.759 1.00 97.44 174 ARG A N 1
ATOM 1307 C CA . ARG A 1 174 ? 30.378 2.281 -55.014 1.00 97.44 174 ARG A CA 1
ATOM 1308 C C . ARG A 1 174 ? 31.130 3.313 -55.855 1.00 97.44 174 ARG A C 1
ATOM 1310 O O . ARG A 1 174 ? 31.263 3.119 -57.059 1.00 97.44 174 ARG A O 1
ATOM 1317 N N . ARG A 1 175 ? 31.654 4.383 -55.246 1.00 97.44 175 ARG A N 1
ATOM 1318 C CA . ARG A 1 175 ? 32.457 5.397 -55.957 1.00 97.44 175 ARG A CA 1
ATOM 1319 C C . ARG A 1 175 ? 33.718 4.790 -56.565 1.00 97.44 175 ARG A C 1
ATOM 1321 O O . ARG A 1 175 ? 33.987 5.020 -57.741 1.00 97.44 175 ARG A O 1
ATOM 1328 N N . LEU A 1 176 ? 34.449 3.990 -55.790 1.00 96.62 176 LEU A N 1
ATOM 1329 C CA . LEU A 1 176 ? 35.657 3.307 -56.258 1.00 96.62 176 LEU A CA 1
ATOM 1330 C C . LEU A 1 176 ? 35.350 2.307 -57.380 1.00 96.62 176 LEU A C 1
ATOM 1332 O O . LEU A 1 176 ? 36.123 2.179 -58.327 1.00 96.62 176 LEU A O 1
ATOM 1336 N N . GLU A 1 177 ? 34.219 1.605 -57.308 1.00 96.62 177 GLU A N 1
ATOM 1337 C CA . GLU A 1 177 ? 33.788 0.694 -58.368 1.00 96.62 177 GLU A CA 1
ATOM 1338 C C . GLU A 1 177 ? 33.393 1.434 -59.653 1.00 96.62 177 GLU A C 1
ATOM 1340 O O . GLU A 1 177 ? 33.811 1.030 -60.739 1.00 96.62 177 GLU A O 1
ATOM 1345 N N . GLU A 1 178 ? 32.648 2.538 -59.547 1.00 96.94 178 GLU A N 1
ATOM 1346 C CA . GLU A 1 178 ? 32.312 3.390 -60.692 1.00 96.94 178 GLU A CA 1
ATOM 1347 C C . GLU A 1 178 ? 33.576 3.980 -61.342 1.00 96.94 178 GLU A C 1
ATOM 1349 O O . GLU A 1 178 ? 33.685 4.006 -62.570 1.00 96.94 178 GLU A O 1
ATOM 1354 N N . GLU A 1 179 ? 34.558 4.407 -60.544 1.00 97.12 179 GLU A N 1
ATOM 1355 C CA . GLU A 1 179 ? 35.856 4.878 -61.037 1.00 97.12 179 GLU A CA 1
ATOM 1356 C C . GLU A 1 179 ? 36.642 3.758 -61.735 1.00 97.12 179 GLU A C 1
ATOM 1358 O O . GLU A 1 179 ? 37.135 3.957 -62.848 1.00 97.12 179 GLU A O 1
ATOM 1363 N N . ARG A 1 180 ? 36.687 2.556 -61.144 1.00 97.44 180 ARG A N 1
ATOM 1364 C CA . ARG A 1 180 ? 37.326 1.375 -61.746 1.00 97.44 180 ARG A CA 1
ATOM 1365 C C . ARG A 1 180 ? 36.708 1.029 -63.099 1.00 97.44 180 ARG A C 1
ATOM 1367 O O . ARG A 1 180 ? 37.443 0.791 -64.052 1.00 97.44 180 ARG A O 1
ATOM 1374 N N . LEU A 1 181 ? 35.377 1.017 -63.192 1.00 97.00 181 LEU A N 1
ATOM 1375 C CA . LEU A 1 181 ? 34.664 0.719 -64.437 1.00 97.00 181 LEU A CA 1
ATOM 1376 C C . LEU A 1 181 ? 34.938 1.772 -65.517 1.00 97.00 181 LEU A C 1
ATOM 1378 O O . LEU A 1 181 ? 35.166 1.413 -66.670 1.00 97.00 181 LEU A O 1
ATOM 1382 N N . ARG A 1 182 ? 34.975 3.061 -65.153 1.00 97.38 182 ARG A N 1
ATOM 1383 C CA . ARG A 1 182 ? 35.345 4.138 -66.088 1.00 97.38 182 ARG A CA 1
ATOM 1384 C C . ARG A 1 182 ? 36.773 3.974 -66.602 1.00 97.38 182 ARG A C 1
ATOM 1386 O O . ARG A 1 182 ? 36.993 4.088 -67.805 1.00 97.38 182 ARG A O 1
ATOM 1393 N N . ALA A 1 183 ? 37.719 3.671 -65.713 1.00 96.06 183 ALA A N 1
ATOM 1394 C CA . ALA A 1 183 ? 39.108 3.428 -66.088 1.00 96.06 183 ALA A CA 1
ATOM 1395 C C . ALA A 1 183 ? 39.250 2.198 -67.005 1.00 96.06 183 ALA A C 1
ATOM 1397 O O . ALA A 1 183 ? 40.000 2.233 -67.980 1.00 96.06 183 ALA A O 1
ATOM 1398 N N . GLU A 1 184 ? 38.501 1.124 -66.736 1.00 97.06 184 GLU A N 1
ATOM 1399 C CA . GLU A 1 184 ? 38.472 -0.077 -67.578 1.00 97.06 184 GLU A CA 1
ATOM 1400 C C . GLU A 1 184 ? 37.886 0.208 -68.971 1.00 97.06 184 GLU A C 1
ATOM 1402 O O . GLU A 1 184 ? 38.447 -0.218 -69.985 1.00 97.06 184 GLU A O 1
ATOM 1407 N N . GLU A 1 185 ? 36.790 0.969 -69.049 1.00 96.69 185 GLU A N 1
ATOM 1408 C CA . GLU A 1 185 ? 36.185 1.369 -70.321 1.00 96.69 185 GLU A CA 1
ATOM 1409 C C . GLU A 1 185 ? 37.126 2.268 -71.137 1.00 96.69 185 GLU A C 1
ATOM 1411 O O . GLU A 1 185 ? 37.299 2.058 -72.341 1.00 96.69 185 GLU A O 1
ATOM 1416 N N . GLU A 1 186 ? 37.780 3.237 -70.495 1.00 96.88 186 GLU A N 1
ATOM 1417 C CA . GLU A 1 186 ? 38.767 4.100 -71.142 1.00 96.88 186 GLU A CA 1
ATOM 1418 C C . GLU A 1 186 ? 39.955 3.290 -71.676 1.00 96.88 186 GLU A C 1
ATOM 1420 O O . GLU A 1 186 ? 40.322 3.430 -72.847 1.00 96.88 186 GLU A O 1
ATOM 1425 N N . ALA A 1 187 ? 40.499 2.373 -70.870 1.00 95.56 187 ALA A N 1
ATOM 1426 C CA . ALA A 1 187 ? 41.569 1.475 -71.293 1.00 95.56 187 ALA A CA 1
ATOM 1427 C C . ALA A 1 187 ? 41.146 0.616 -72.495 1.00 95.56 187 ALA A C 1
ATOM 1429 O O . ALA A 1 187 ? 41.903 0.472 -73.459 1.00 95.56 187 ALA A O 1
ATOM 1430 N N . ARG A 1 188 ? 39.909 0.100 -72.494 1.00 96.25 188 ARG A N 1
ATOM 1431 C CA . ARG A 1 188 ? 39.352 -0.653 -73.624 1.00 96.25 188 ARG A CA 1
ATOM 1432 C C . ARG A 1 188 ? 39.239 0.206 -74.886 1.00 96.25 188 ARG A C 1
ATOM 1434 O O . ARG A 1 188 ? 39.579 -0.274 -75.968 1.00 96.25 188 ARG A O 1
ATOM 1441 N N . ARG A 1 189 ? 38.795 1.463 -74.771 1.00 96.56 189 ARG A N 1
ATOM 1442 C CA . ARG A 1 189 ? 38.707 2.401 -75.907 1.00 96.56 189 ARG A CA 1
ATOM 1443 C C . ARG A 1 189 ? 40.082 2.720 -76.485 1.00 96.56 189 ARG A C 1
ATOM 1445 O O . ARG A 1 189 ? 40.235 2.707 -77.706 1.00 96.56 189 ARG A O 1
ATOM 1452 N N . LEU A 1 190 ? 41.076 2.965 -75.631 1.00 96.00 190 LEU A N 1
ATOM 1453 C CA . LEU A 1 190 ? 42.459 3.201 -76.050 1.00 96.00 190 LEU A CA 1
ATOM 1454 C C . LEU A 1 190 ? 43.048 1.975 -76.758 1.00 96.00 190 LEU A C 1
ATOM 1456 O O . LEU A 1 190 ? 43.619 2.118 -77.837 1.00 96.00 190 LEU A O 1
ATOM 1460 N N . ALA A 1 191 ? 42.831 0.774 -76.217 1.00 95.06 191 ALA A N 1
ATOM 1461 C CA . ALA A 1 191 ? 43.264 -0.471 -76.848 1.00 95.06 191 ALA A CA 1
ATOM 1462 C C . ALA A 1 191 ? 42.586 -0.700 -78.214 1.00 95.06 191 ALA A C 1
ATOM 1464 O O . ALA A 1 191 ? 43.232 -1.135 -79.169 1.00 95.06 191 ALA A O 1
ATOM 1465 N N . GLU A 1 192 ? 41.294 -0.377 -78.347 1.00 95.94 192 GLU A N 1
ATOM 1466 C CA . GLU A 1 192 ? 40.581 -0.466 -79.625 1.00 95.94 192 GLU A CA 1
ATOM 1467 C C . GLU A 1 192 ? 41.103 0.557 -80.650 1.00 95.94 192 GLU A C 1
ATOM 1469 O O . GLU A 1 192 ? 41.299 0.219 -81.821 1.00 95.94 192 GLU A O 1
ATOM 1474 N N . GLU A 1 193 ? 41.356 1.801 -80.232 1.00 95.69 193 GLU A N 1
ATOM 1475 C CA . GLU A 1 193 ? 41.988 2.821 -81.076 1.00 95.69 193 GLU A CA 1
ATOM 1476 C C . GLU A 1 193 ? 43.382 2.394 -81.539 1.00 95.69 193 GLU A C 1
ATOM 1478 O O . GLU A 1 193 ? 43.701 2.510 -82.726 1.00 95.69 193 GLU A O 1
ATOM 1483 N N . GLU A 1 194 ? 44.208 1.878 -80.630 1.00 95.25 194 GLU A N 1
ATOM 1484 C CA . GLU A 1 194 ? 45.549 1.392 -80.939 1.00 95.25 194 GLU A CA 1
ATOM 1485 C C . GLU A 1 194 ? 45.495 0.220 -81.924 1.00 95.25 194 GLU A C 1
ATOM 1487 O O . GLU A 1 194 ? 46.182 0.241 -82.949 1.00 95.25 194 GLU A O 1
ATOM 1492 N N . ALA A 1 195 ? 44.597 -0.745 -81.705 1.00 93.62 195 ALA A N 1
ATOM 1493 C CA . ALA A 1 195 ? 44.370 -1.851 -82.629 1.00 93.62 195 ALA A CA 1
ATOM 1494 C C . ALA A 1 195 ? 43.918 -1.362 -84.018 1.00 93.62 195 ALA A C 1
ATOM 1496 O O . ALA A 1 195 ? 44.411 -1.848 -85.042 1.00 93.62 195 ALA A O 1
ATOM 1497 N N . LYS A 1 196 ? 43.024 -0.362 -84.085 1.00 95.12 196 LYS A N 1
ATOM 1498 C CA . LYS A 1 196 ? 42.605 0.270 -85.351 1.00 95.12 196 LYS A CA 1
ATOM 1499 C C . LYS A 1 196 ? 43.775 0.961 -86.053 1.00 95.12 196 LYS A C 1
ATOM 1501 O O . LYS A 1 196 ? 43.934 0.785 -87.265 1.00 95.12 196 LYS A O 1
ATOM 1506 N N . ARG A 1 197 ? 44.609 1.712 -85.322 1.00 93.25 197 ARG A N 1
ATOM 1507 C CA . ARG A 1 197 ? 45.811 2.379 -85.860 1.00 93.25 197 ARG A CA 1
ATOM 1508 C C . ARG A 1 197 ? 46.816 1.357 -86.390 1.00 93.25 197 ARG A C 1
ATOM 1510 O O . ARG A 1 197 ? 47.235 1.471 -87.543 1.00 93.25 197 ARG A O 1
ATOM 1517 N N . ALA A 1 198 ? 47.113 0.316 -85.615 1.00 92.69 198 ALA A N 1
ATOM 1518 C CA . ALA A 1 198 ? 47.991 -0.780 -86.016 1.00 92.69 198 ALA A CA 1
ATOM 1519 C C . ALA A 1 198 ? 47.466 -1.504 -87.271 1.00 92.69 198 ALA A C 1
ATOM 1521 O O . ALA A 1 198 ? 48.219 -1.764 -88.214 1.00 92.69 198 ALA A O 1
ATOM 1522 N N . ALA A 1 199 ? 46.156 -1.767 -87.347 1.00 92.56 199 ALA A N 1
ATOM 1523 C CA . ALA A 1 199 ? 45.530 -2.372 -88.521 1.00 92.56 199 ALA A CA 1
ATOM 1524 C C . ALA A 1 199 ? 45.597 -1.464 -89.765 1.00 92.56 199 ALA A C 1
ATOM 1526 O O . ALA A 1 199 ? 45.869 -1.946 -90.871 1.00 92.56 199 ALA A O 1
ATOM 1527 N N . ALA A 1 200 ? 45.373 -0.155 -89.612 1.00 91.31 200 ALA A N 1
ATOM 1528 C CA . ALA A 1 200 ? 45.493 0.820 -90.696 1.00 91.31 200 ALA A CA 1
ATOM 1529 C C . ALA A 1 200 ? 46.938 0.927 -91.210 1.00 91.31 200 ALA A C 1
ATOM 1531 O O . ALA A 1 200 ? 47.168 0.913 -92.425 1.00 91.31 200 ALA A O 1
ATOM 1532 N N . GLU A 1 201 ? 47.920 0.952 -90.307 1.00 92.19 201 GLU A N 1
ATOM 1533 C CA . GLU A 1 201 ? 49.340 0.948 -90.655 1.00 92.19 201 GLU A CA 1
ATOM 1534 C C . GLU A 1 201 ? 49.732 -0.343 -91.385 1.00 92.19 201 GLU A C 1
ATOM 1536 O O . GLU A 1 201 ? 50.368 -0.293 -92.443 1.00 92.19 201 GLU A O 1
ATOM 1541 N N . ALA A 1 202 ? 49.285 -1.503 -90.895 1.00 89.88 202 ALA A N 1
ATOM 1542 C CA . ALA A 1 202 ? 49.502 -2.784 -91.558 1.00 89.88 202 ALA A CA 1
ATOM 1543 C C . ALA A 1 202 ? 48.897 -2.804 -92.974 1.00 89.88 202 ALA A C 1
ATOM 1545 O O . ALA A 1 202 ? 49.537 -3.276 -93.919 1.00 89.88 202 ALA A O 1
ATOM 1546 N N . ARG A 1 203 ? 47.693 -2.244 -93.164 1.00 89.25 203 ARG A N 1
ATOM 1547 C CA . ARG A 1 203 ? 47.067 -2.089 -94.492 1.00 89.25 203 ARG A CA 1
ATOM 1548 C C . ARG A 1 203 ? 47.873 -1.163 -95.403 1.00 89.25 203 ARG A C 1
ATOM 1550 O O . ARG A 1 203 ? 48.060 -1.496 -96.574 1.00 89.25 203 ARG A O 1
ATOM 1557 N N . ARG A 1 204 ? 48.383 -0.037 -94.891 1.00 87.75 204 ARG A N 1
ATOM 1558 C CA . ARG A 1 204 ? 49.258 0.881 -95.642 1.00 87.75 204 ARG A CA 1
ATOM 1559 C C . ARG A 1 204 ? 50.543 0.179 -96.079 1.00 87.75 204 ARG A C 1
ATOM 1561 O O . ARG A 1 204 ? 50.858 0.204 -97.265 1.00 87.75 204 ARG A O 1
ATOM 1568 N N . LYS A 1 205 ? 51.231 -0.513 -95.163 1.00 89.88 205 LYS A N 1
ATOM 1569 C CA . LYS A 1 205 ? 52.442 -1.298 -95.466 1.00 89.88 205 LYS A CA 1
ATOM 1570 C C . LYS A 1 205 ? 52.174 -2.364 -96.533 1.00 89.88 205 LYS A C 1
ATOM 1572 O O . LYS A 1 205 ? 52.945 -2.477 -97.482 1.00 89.88 205 LYS A O 1
ATOM 1577 N N . LYS A 1 206 ? 51.049 -3.089 -96.442 1.00 87.38 206 LYS A N 1
ATOM 1578 C CA . LYS A 1 206 ? 50.628 -4.068 -97.463 1.00 87.38 206 LYS A CA 1
ATOM 1579 C C . LYS A 1 206 ? 50.367 -3.421 -98.832 1.00 87.38 206 LYS A C 1
ATOM 1581 O O . LYS A 1 206 ? 50.827 -3.955 -99.838 1.00 87.38 206 LYS A O 1
ATOM 1586 N N . ARG A 1 207 ? 49.677 -2.273 -98.888 1.00 83.50 207 ARG A N 1
ATOM 1587 C CA . ARG A 1 207 ? 49.429 -1.525 -100.141 1.00 83.50 207 ARG A CA 1
ATOM 1588 C C . ARG A 1 207 ? 50.725 -1.036 -100.789 1.00 83.50 207 ARG A C 1
ATOM 1590 O O . ARG A 1 207 ? 50.893 -1.195 -101.992 1.00 83.50 207 ARG A O 1
ATOM 1597 N N . GLU A 1 208 ? 51.643 -0.482 -100.004 1.00 84.69 208 GLU A N 1
ATOM 1598 C CA . GLU A 1 208 ? 52.953 -0.033 -100.493 1.00 84.69 208 GLU A CA 1
ATOM 1599 C C . GLU A 1 208 ? 53.804 -1.207 -101.006 1.00 84.69 208 GLU A C 1
ATOM 1601 O O . GLU A 1 208 ? 54.407 -1.119 -102.075 1.00 84.69 208 GLU A O 1
ATOM 1606 N N . ALA A 1 209 ? 53.793 -2.348 -100.308 1.00 82.31 209 ALA A N 1
ATOM 1607 C CA . ALA A 1 209 ? 54.459 -3.564 -100.773 1.00 82.31 209 ALA A CA 1
ATOM 1608 C C . ALA A 1 209 ? 53.859 -4.103 -102.087 1.00 82.31 209 ALA A C 1
ATOM 1610 O O . ALA A 1 209 ? 54.603 -4.542 -102.962 1.00 82.31 209 ALA A O 1
ATOM 1611 N N . ALA A 1 210 ? 52.533 -4.041 -102.253 1.00 79.31 210 ALA A N 1
ATOM 1612 C CA . ALA A 1 210 ? 51.859 -4.440 -103.489 1.00 79.31 210 ALA A CA 1
ATOM 1613 C C . ALA A 1 210 ? 52.195 -3.504 -104.665 1.00 79.31 210 ALA A C 1
ATOM 1615 O O . ALA A 1 210 ? 52.524 -3.987 -105.745 1.00 79.31 210 ALA A O 1
ATOM 1616 N N . LYS A 1 211 ? 52.210 -2.179 -104.450 1.00 77.44 211 LYS A N 1
ATOM 1617 C CA . LYS A 1 211 ? 52.636 -1.201 -105.470 1.00 77.44 211 LYS A CA 1
ATOM 1618 C C . LYS A 1 211 ? 54.079 -1.432 -105.927 1.00 77.44 211 LYS A C 1
ATOM 1620 O O . LYS A 1 211 ? 54.342 -1.425 -107.124 1.00 77.44 211 LYS A O 1
ATOM 1625 N N . LYS A 1 212 ? 55.003 -1.711 -104.997 1.00 75.75 212 LYS A N 1
ATOM 1626 C CA . LYS A 1 212 ? 56.401 -2.048 -105.329 1.00 75.75 212 LYS A CA 1
ATOM 1627 C C . LYS A 1 212 ? 56.542 -3.331 -106.158 1.00 75.75 212 LYS A C 1
ATOM 1629 O O . LYS A 1 212 ? 57.521 -3.460 -106.883 1.00 75.75 212 LYS A O 1
ATOM 1634 N N . LYS A 1 213 ? 55.599 -4.273 -106.048 1.00 71.69 213 LYS A N 1
ATOM 1635 C CA . LYS A 1 213 ? 55.570 -5.501 -106.860 1.00 71.69 213 LYS A CA 1
ATOM 1636 C C . LYS A 1 213 ? 54.905 -5.319 -108.230 1.00 71.69 213 LYS A C 1
ATOM 1638 O O . LYS A 1 213 ? 55.214 -6.097 -109.116 1.00 71.69 213 LYS A O 1
ATOM 1643 N N . ALA A 1 214 ? 54.012 -4.340 -108.395 1.00 66.44 214 ALA A N 1
ATOM 1644 C CA . ALA A 1 214 ? 53.289 -4.081 -109.648 1.00 66.44 214 ALA A CA 1
ATOM 1645 C C . ALA A 1 214 ? 53.988 -3.073 -110.586 1.00 66.44 214 ALA A C 1
ATOM 1647 O O . ALA A 1 214 ? 53.625 -2.978 -111.751 1.00 66.44 214 ALA A O 1
ATOM 1648 N N . GLY A 1 215 ? 54.961 -2.303 -110.084 1.00 61.25 215 GLY A N 1
ATOM 1649 C CA . GLY A 1 215 ? 55.790 -1.381 -110.877 1.00 61.25 215 GLY A CA 1
ATOM 1650 C C . GLY A 1 215 ? 57.124 -1.973 -111.351 1.00 61.25 215 GLY A C 1
ATOM 1651 O O . GLY A 1 215 ? 58.050 -1.212 -111.620 1.00 61.25 215 GLY A O 1
ATOM 1652 N N . LYS A 1 216 ? 57.249 -3.301 -111.372 1.00 53.97 216 LYS A N 1
ATOM 1653 C CA . LYS A 1 216 ? 58.438 -4.061 -111.768 1.00 53.97 216 LYS A CA 1
ATOM 1654 C C . LYS A 1 216 ? 58.031 -5.078 -112.824 1.00 53.97 216 LYS A C 1
ATOM 1656 O O . LYS A 1 216 ? 58.852 -5.314 -113.731 1.00 53.97 216 LYS A O 1
#

InterPro domains:
  IPR002110 Ankyrin repeat [PF13857] (31-85)
  IPR002110 Ankyrin repeat [PS50088] (11-43)
  IPR002110 Ankyrin repeat [PS50088] (44-76)
  IPR002110 Ankyrin repeat [SM00248] (11-40)
  IPR002110 Ankyrin repeat [SM00248] (44-74)
  IPR036770 Ankyrin repeat-containing domain superfamily [G3DSA:1.25.40.20] (1-99)
  IPR036770 Ankyrin repeat-containing domain superfamily [SSF48403] (2-99)

Organism: NCBI:txid47281

Solvent-accessible surface area (backbone atoms only — not comparable to full-atom values): 11344 Å² total; per-residue (Å²): 136,85,78,69,64,74,52,53,48,98,62,36,38,29,60,53,37,53,21,22,64,75,50,40,43,67,58,33,47,53,40,49,75,74,62,30,64,54,72,42,60,23,52,69,48,30,29,29,50,36,45,6,18,60,70,54,26,54,65,36,35,51,53,37,44,50,64,68,34,76,56,83,54,54,25,74,84,66,48,28,28,60,79,37,35,72,41,75,65,49,38,50,51,49,50,43,35,69,74,47,43,71,65,38,22,53,53,50,45,53,56,50,52,53,55,48,57,58,49,51,54,53,51,52,53,48,50,55,49,52,53,51,52,51,51,53,50,48,54,52,51,52,53,52,49,52,51,48,54,54,50,53,56,48,51,54,52,52,54,50,50,52,54,52,51,49,52,52,51,52,52,49,52,51,51,54,49,54,50,50,51,52,51,51,51,50,52,50,51,52,51,51,51,50,51,50,51,53,50,51,50,52,51,50,54,52,51,54,55,49,51,66,63,72,77,110